Protein 6ONP (pdb70)

InterPro domains:
  IPR001638 Solute-binding protein family 3/N-terminal domain of MltF [SM00062] (37-269)
  IPR022448 Quinoprotein dehydrogenase-associated [TIGR03871] (38-271)

Organism: Methylorubrum extorquens (strain ATCC 14718 / DSM 1338 / JCM 2805 / NCIMB 9133 / AM1) (NCBI:txid272630)

B-factor: mean 37.94, std 14.59, range [8.9, 95.59]

Nearest PDB structures (fol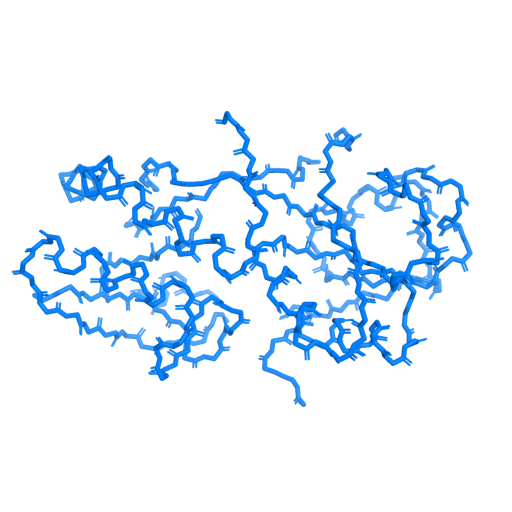dseek):
  6onp-assembly1_A  TM=1.005E+00  e=8.810E-49  Methylorubrum extorquens AM1
  5sv6-assembly1_A  TM=8.692E-01  e=4.679E-22  Methylophaga aminisulfidivorans MP
  4eq9-assembly1_A  TM=6.377E-01  e=2.446E-09  Streptococcus pneumoniae str. Canada MDR_19A
  7lz0-assembly1_A  TM=6.507E-01  e=3.673E-08  Arabidopsis thaliana
  4gvo-assembly2_B  TM=6.443E-01  e=1.807E-08  Listeria monocytogenes EGD-e

Solvent-accessible surface area: 11221 Å² total; per-residue (Å²): 101,10,86,0,10,9,7,30,25,28,22,0,31,2,26,153,170,23,18,0,0,24,5,91,0,0,81,22,0,0,82,38,62,190,53,139,28,135,53,106,63,65,98,134,94,17,74,229,103,35,35,81,0,24,6,26,86,92,9,74,56,10,17,60,0,0,23,0,2,0,7,21,133,62,78,20,61,122,7,103,115,0,45,24,104,96,1,91,82,71,60,0,0,4,24,41,73,24,34,0,31,83,38,5,72,112,34,176,11,93,55,166,107,34,63,71,26,86,125,228,65,101,28,37,10,18,64,0,4,19,15,0,17,103,142,120,0,15,0,0,2,1,51,0,0,8,0,6,49,14,10,138,94,31,73,50,100,27,42,50,36,39,2,98,102,21,112,93,90,8,33,79,145,12,9,0,10,77,159,113,104,61,61,162,44,1,13,49,4,11,158,134,62,103,81,61,1,46,60,20,0,152,122,18,80,7,20,46,35,82,184

Radius of gyration: 17.85 Å; Cα contacts (8 Å, |Δi|>4): 418; chains: 1; bounding box: 31×39×51 Å

Structure (mmCIF, N/CA/C/O backbone):
data_6ONP
#
_entry.id   6ONP
#
_cell.length_a   49.900
_cell.length_b   51.759
_cell.length_c   51.241
_cell.angle_alpha   90.000
_cell.angle_beta   98.237
_cell.angle_gamma   90.000
#
_symmetry.space_group_name_H-M   'P 1 21 1'
#
loop_
_entity.id
_entity.type
_entity.pdbx_description
1 polymer 'periplasmic binding protein XoxJ'
2 non-polymer 1,2-ETHANEDIOL
3 water water
#
loop_
_atom_site.group_PDB
_atom_site.id
_atom_site.type_symbol
_atom_site.label_atom_id
_atom_site.label_alt_id
_atom_site.label_comp_id
_atom_site.label_asym_id
_atom_site.label_entity_id
_atom_site.label_seq_id
_atom_site.pdbx_PDB_ins_code
_atom_site.Cartn_x
_atom_site.Cartn_y
_atom_site.Cartn_z
_atom_site.occupancy
_atom_site.B_iso_or_equiv
_atom_site.auth_seq_id
_atom_site.auth_comp_id
_atom_site.auth_asym_id
_atom_site.auth_atom_id
_atom_site.pdbx_PDB_model_num
ATOM 1 N N . VAL A 1 37 ? 6.57904 -26.23667 87.49430 1.000 56.88108 37 VAL A N 1
ATOM 2 C CA . VAL A 1 37 ? 6.04783 -26.11169 86.14266 1.000 72.44367 37 VAL A CA 1
ATOM 3 C C . VAL A 1 37 ? 6.43972 -27.33044 85.30809 1.000 67.10450 37 VAL A C 1
ATOM 4 O O . VAL A 1 37 ? 7.60669 -27.71927 85.26843 1.000 60.81555 37 VAL A O 1
ATOM 8 N N . LEU A 1 38 ? 5.45182 -27.93650 84.65235 1.000 54.05555 38 LEU A N 1
ATOM 9 C CA . LEU A 1 38 ? 5.69417 -29.12166 83.83837 1.000 48.02102 38 LEU A CA 1
ATOM 10 C C . LEU A 1 38 ? 6.47010 -28.74423 82.58091 1.000 46.23627 38 LEU A C 1
ATOM 11 O O . LEU A 1 38 ? 5.98481 -27.96419 81.75469 1.000 53.29825 38 LEU A O 1
ATOM 16 N N . ARG A 1 39 ? 7.67481 -29.29555 82.43728 1.000 46.33344 39 ARG A N 1
ATOM 17 C CA . ARG A 1 39 ? 8.50445 -29.09211 81.25402 1.000 49.23864 39 ARG A CA 1
ATOM 18 C C . ARG A 1 39 ? 8.45467 -30.34865 80.39349 1.000 41.38956 39 ARG A C 1
ATOM 19 O O . ARG A 1 39 ? 8.80985 -31.43885 80.85464 1.000 41.80930 39 ARG A O 1
ATOM 27 N N . VAL A 1 40 ? 8.02580 -30.19139 79.14497 1.000 46.83748 40 VAL A N 1
ATOM 28 C CA . VAL A 1 40 ? 7.83278 -31.30372 78.22414 1.000 43.13426 40 VAL A CA 1
ATOM 29 C C . VAL A 1 40 ? 8.85707 -31.19613 77.10368 1.000 38.23396 40 VAL A C 1
ATOM 30 O O . VAL A 1 40 ? 9.03860 -30.12131 76.51814 1.000 40.28500 40 VAL A O 1
ATOM 34 N N . CYS A 1 41 ? 9.53064 -32.30776 76.81607 1.000 42.52243 41 CYS A N 1
ATOM 35 C CA . CYS A 1 41 ? 10.43638 -32.40478 75.67618 1.000 43.69754 41 CYS A CA 1
ATOM 36 C C . CYS A 1 41 ? 9.61548 -32.68732 74.42685 1.000 43.47239 41 CYS A C 1
ATOM 37 O O . CYS A 1 41 ? 9.05521 -33.77777 74.28533 1.000 42.08768 41 CYS A O 1
ATOM 40 N N . SER A 1 42 ? 9.55477 -31.72659 73.50802 1.000 38.12831 42 SER A N 1
ATOM 41 C CA . SER A 1 42 ? 8.69099 -31.85937 72.34547 1.000 41.43528 42 SER A CA 1
ATOM 42 C C . SER A 1 42 ? 9.38022 -31.30082 71.10788 1.000 37.78744 42 SER A C 1
ATOM 43 O O . SER A 1 42 ? 10.40573 -30.61910 71.18693 1.000 45.07729 42 SER A O 1
ATOM 46 N N . ASP A 1 43 ? 8.78585 -31.60456 69.94344 1.000 36.99975 43 ASP A N 1
ATOM 47 C CA . ASP A 1 43 ? 9.21527 -31.19239 68.61253 1.000 36.21960 43 ASP A CA 1
ATOM 48 C C . ASP A 1 43 ? 8.35821 -30.03260 68.13292 1.000 32.46535 43 ASP A C 1
ATOM 49 O O . ASP A 1 43 ? 7.12325 -30.14363 68.13370 1.000 30.95000 43 ASP A O 1
ATOM 54 N N . PRO A 1 44 ? 8.95967 -28.91206 67.72031 1.000 36.37520 44 PRO A N 1
ATOM 55 C CA . PRO A 1 44 ? 8.15511 -27.77044 67.25446 1.000 32.48959 44 PRO A CA 1
ATOM 56 C C . PRO A 1 44 ? 7.52039 -27.97626 65.88877 1.000 26.64295 44 PRO A C 1
ATOM 57 O O . PRO A 1 44 ? 6.65213 -27.18046 65.50726 1.000 28.64374 44 PRO A O 1
ATOM 61 N N . GLY A 1 45 ? 7.92109 -29.00131 65.14316 1.000 14.72170 45 GLY A N 1
ATOM 62 C CA . GLY A 1 45 ? 7.32830 -29.27033 63.84775 1.000 29.14660 45 GLY A CA 1
ATOM 63 C C . GLY A 1 45 ? 7.20459 -30.75282 63.56716 1.000 32.68003 45 GLY A C 1
ATOM 64 O O . GLY A 1 45 ? 7.99595 -31.31536 62.80425 1.000 27.04044 45 GLY A O 1
ATOM 65 N N . ASN A 1 46 ? 6.21558 -31.39708 64.17851 1.000 22.45977 46 ASN A N 1
ATOM 66 C CA . ASN A 1 46 ? 6.05531 -32.84164 64.05921 1.000 28.44507 46 ASN A CA 1
ATOM 67 C C . ASN A 1 46 ? 4.57520 -33.20877 64.14986 1.000 27.31604 46 ASN A C 1
ATOM 68 O O . ASN A 1 46 ? 4.16202 -34.03064 64.96879 1.000 26.17658 46 ASN A O 1
ATOM 73 N N . MET A 1 47 ? 3.75203 -32.58901 63.31022 1.000 23.62158 47 MET A N 1
ATOM 74 C CA . MET A 1 47 ? 2.34771 -32.95426 63.26551 1.000 22.55267 47 MET A CA 1
ATOM 75 C C . MET A 1 47 ? 2.20101 -34.37455 62.71945 1.000 26.09933 47 MET A C 1
ATOM 76 O O . MET A 1 47 ? 2.98954 -34.80678 61.87399 1.000 24.38428 47 MET A O 1
ATOM 81 N N . PRO A 1 48 ? 1.19596 -35.12968 63.19008 1.000 21.29918 48 PRO A N 1
ATOM 82 C CA . PRO A 1 48 ? 0.14993 -34.72210 64.13444 1.000 27.45215 48 PRO A CA 1
ATOM 83 C C . PRO A 1 48 ? 0.56166 -34.79084 65.60131 1.000 27.36976 48 PRO A C 1
ATOM 84 O O . PRO A 1 48 ? -0.24967 -34.46810 66.46819 1.000 25.11726 48 PRO A O 1
ATOM 88 N N . PHE A 1 49 ? 1.79845 -35.20768 65.87507 1.000 21.82775 49 PHE A N 1
ATOM 89 C CA . PHE A 1 49 ? 2.22818 -35.37785 67.25927 1.000 14.38972 49 PHE A CA 1
ATOM 90 C C . PHE A 1 49 ? 2.27324 -34.04096 67.98804 1.000 24.26487 49 PHE A C 1
ATOM 91 O O . PHE A 1 49 ? 1.56193 -33.83478 68.97838 1.000 29.77239 49 PHE A O 1
ATOM 99 N N . SER A 1 50 ? 3.09396 -33.11152 67.50664 1.000 24.87963 50 SER A N 1
ATOM 100 C CA . SER A 1 50 ? 3.26253 -31.85494 68.21995 1.000 33.94854 50 SER A CA 1
ATOM 101 C C . SER A 1 50 ? 3.73102 -30.76842 67.26487 1.000 36.50897 50 SER A C 1
ATOM 102 O O . SER A 1 50 ? 4.30539 -31.04145 66.20786 1.000 26.75306 50 SER A O 1
ATOM 105 N N . GLU A 1 51 ? 3.46924 -29.52649 67.66337 1.000 29.04821 51 GLU A N 1
ATOM 106 C CA . GLU A 1 51 ? 3.97313 -28.34778 66.97487 1.000 38.79802 51 GLU A CA 1
ATOM 107 C C . GLU A 1 51 ? 4.02265 -27.20758 67.97900 1.000 37.31497 51 GLU A C 1
ATOM 108 O O . GLU A 1 51 ? 3.33863 -27.23218 69.00545 1.000 33.14674 51 GLU A O 1
ATOM 114 N N . ARG A 1 52 ? 4.84381 -26.20314 67.66938 1.000 36.77234 52 ARG A N 1
ATOM 115 C CA . ARG A 1 52 ? 5.02525 -25.09413 68.59766 1.000 49.06441 52 ARG A CA 1
ATOM 116 C C . ARG A 1 52 ? 3.73296 -24.32152 68.82995 1.000 37.13236 52 ARG A C 1
ATOM 117 O O . ARG A 1 52 ? 3.56150 -23.73194 69.90194 1.000 43.21483 52 ARG A O 1
ATOM 125 N N . LYS A 1 53 ? 2.81048 -24.33181 67.86694 1.000 44.40777 53 LYS A N 1
ATOM 126 C CA . LYS A 1 53 ? 1.50887 -23.71164 68.08165 1.000 39.05776 53 LYS A CA 1
ATOM 127 C C . LYS A 1 53 ? 0.64581 -24.48733 69.06977 1.000 36.71540 53 LYS A C 1
ATOM 128 O O . LYS A 1 53 ? -0.35905 -23.94738 69.54727 1.000 38.33596 53 LYS A O 1
ATOM 134 N N . GLY A 1 54 ? 1.01423 -25.72542 69.39149 1.000 40.15398 54 GLY A N 1
ATOM 135 C CA . GLY A 1 54 ? 0.25547 -26.51370 70.34162 1.000 28.22861 54 GLY A CA 1
ATOM 136 C C . GLY A 1 54 ? -0.93493 -27.23417 69.75539 1.000 37.18199 54 GLY A C 1
ATOM 137 O O . GLY A 1 54 ? -1.88804 -27.53218 70.48195 1.000 35.24189 54 GLY A O 1
ATOM 138 N N . GLY A 1 55 ? -0.91011 -27.52657 68.45548 1.000 35.50552 55 GLY A N 1
ATOM 139 C CA . GLY A 1 55 ? -2.03475 -28.15592 67.79398 1.000 24.48645 55 GLY A CA 1
ATOM 140 C C . GLY A 1 55 ? -1.96483 -29.65831 67.65876 1.000 32.61230 55 GLY A C 1
ATOM 141 O O . GLY A 1 55 ? -2.92656 -30.27201 67.18638 1.000 37.45372 55 GLY A O 1
ATOM 142 N N . GLY A 1 56 ? -0.84817 -30.27379 68.05370 1.000 30.63490 56 GLY A N 1
ATOM 143 C CA . GLY A 1 56 ? -0.74220 -31.71418 67.99491 1.000 25.40752 56 GLY A CA 1
ATOM 144 C C . GLY A 1 56 ? -1.41358 -32.39046 69.17318 1.000 30.88326 56 GLY A C 1
ATOM 145 O O . GLY A 1 56 ? -1.63606 -31.78974 70.22377 1.000 36.37414 56 GLY A O 1
ATOM 146 N N . PHE A 1 57 ? -1.74389 -33.67291 68.99320 1.000 18.32233 57 PHE A N 1
ATOM 147 C CA . PHE A 1 57 ? -2.44051 -34.38701 70.05647 1.000 27.03975 57 PHE A CA 1
ATOM 148 C C . PHE A 1 57 ? -1.55131 -34.62396 71.26966 1.000 24.62889 57 PHE A C 1
ATOM 149 O O . PHE A 1 57 ? -2.07146 -34.79423 72.37682 1.000 37.08675 57 PHE A O 1
ATOM 157 N N . GLU A 1 58 ? -0.22837 -34.62895 71.09425 1.000 17.99858 58 GLU A N 1
ATOM 158 C CA . GLU A 1 58 ? 0.65395 -34.71912 72.25165 1.000 21.92309 58 GLU A CA 1
ATOM 159 C C . GLU A 1 58 ? 0.72238 -33.39661 73.00422 1.000 26.80667 58 GLU A C 1
ATOM 160 O O . GLU A 1 58 ? 0.99350 -33.38716 74.21018 1.000 24.38007 58 GLU A O 1
ATOM 166 N N . ASN A 1 59 ? 0.48307 -32.27565 72.31627 1.000 23.56169 59 ASN A N 1
ATOM 167 C CA . ASN A 1 59 ? 0.33847 -31.00143 73.01349 1.000 19.11575 59 ASN A CA 1
ATOM 168 C C . ASN A 1 59 ? -0.92190 -30.99081 73.86753 1.000 33.74722 59 ASN A C 1
ATOM 169 O O . ASN A 1 59 ? -0.90354 -30.51320 75.00846 1.000 28.88953 59 ASN A O 1
ATOM 174 N N . LYS A 1 60 ? -2.02704 -31.51327 73.32897 1.000 31.70840 60 LYS A N 1
ATOM 175 C CA . LYS A 1 60 ? -3.25741 -31.61084 74.10701 1.000 32.78033 60 LYS A CA 1
ATOM 176 C C . LYS A 1 60 ? -3.08573 -32.55573 75.28822 1.000 31.96828 60 LYS A C 1
ATOM 177 O O . LYS A 1 60 ? -3.60056 -32.29535 76.38182 1.000 36.60657 60 LYS A O 1
ATOM 183 N N . ILE A 1 61 ? -2.36363 -33.65987 75.08673 1.000 37.00420 61 ILE A N 1
ATOM 184 C CA . ILE A 1 61 ? -2.13293 -34.60328 76.17553 1.000 35.82618 61 ILE A CA 1
ATOM 185 C C . ILE A 1 61 ? -1.22792 -33.98512 77.23384 1.000 33.29348 61 ILE A C 1
ATOM 186 O O . ILE A 1 61 ? -1.47296 -34.12635 78.43828 1.000 40.22576 61 ILE A O 1
ATOM 191 N N . ALA A 1 62 ? -0.17402 -33.28384 76.80617 1.000 30.35272 62 ALA A N 1
ATOM 192 C CA . ALA A 1 62 ? 0.68780 -32.59507 77.76192 1.000 37.06241 62 ALA A CA 1
ATOM 193 C C . ALA A 1 62 ? -0.06338 -31.49387 78.49816 1.000 34.52716 62 ALA A C 1
ATOM 194 O O . ALA A 1 62 ? 0.23368 -31.21285 79.66499 1.000 35.69127 62 ALA A O 1
ATOM 196 N N . GLN A 1 63 ? -1.03445 -30.85890 77.83651 1.000 38.58770 63 GLN A N 1
ATOM 197 C CA . GLN A 1 63 ? -1.87009 -29.87562 78.51662 1.000 40.81142 63 GLN A CA 1
ATOM 198 C C . GLN A 1 63 ? -2.80858 -30.54046 79.51546 1.000 46.89046 63 GLN A C 1
ATOM 199 O O . GLN A 1 63 ? -3.10414 -29.96200 80.56754 1.000 40.30127 63 GLN A O 1
ATOM 205 N N . ILE A 1 64 ? -3.28108 -31.75036 79.20766 1.000 46.11353 64 ILE A N 1
ATOM 206 C CA . ILE A 1 64 ? -4.11768 -32.48649 80.15002 1.000 40.18581 64 ILE A CA 1
ATOM 207 C C . ILE A 1 64 ? -3.31123 -32.88343 81.38066 1.000 36.34194 64 ILE A C 1
ATOM 208 O O . ILE A 1 64 ? -3.79573 -32.78980 82.51508 1.000 52.84133 64 ILE A O 1
ATOM 213 N N . VAL A 1 65 ? -2.06743 -33.32365 81.17912 1.000 36.29095 65 VAL A N 1
ATOM 214 C CA . VAL A 1 65 ? -1.22568 -33.72305 82.30289 1.000 35.67708 65 VAL A CA 1
ATOM 215 C C . VAL A 1 65 ? -0.89093 -32.52004 83.17666 1.000 51.71286 65 VAL A C 1
ATOM 216 O O . VAL A 1 65 ? -0.89365 -32.61181 84.41043 1.000 58.21485 65 VAL A O 1
ATOM 220 N N . ALA A 1 66 ? -0.60597 -31.37263 82.55580 1.000 52.03457 66 ALA A N 1
ATOM 221 C CA . ALA A 1 66 ? -0.28515 -30.17547 83.32640 1.000 45.45154 66 ALA A CA 1
ATOM 222 C C . ALA A 1 66 ? -1.47956 -29.71082 84.15015 1.000 64.68349 66 ALA A C 1
ATOM 223 O O . ALA A 1 66 ? -1.32713 -29.32466 85.31529 1.000 66.95120 66 ALA A O 1
ATOM 225 N N . ASP A 1 67 ? -2.67814 -29.74126 83.56202 1.000 50.97465 67 ASP A N 1
ATOM 226 C CA . ASP A 1 67 ? -3.87227 -29.33793 84.29774 1.000 52.02057 67 ASP A CA 1
ATOM 227 C C . ASP A 1 67 ? -4.16771 -30.29898 85.44181 1.000 54.24686 67 ASP A C 1
ATOM 228 O O . ASP A 1 67 ? -4.60537 -29.87544 86.51811 1.000 68.99558 67 ASP A O 1
ATOM 233 N N . GLU A 1 68 ? -3.93547 -31.59628 85.22802 1.000 55.09556 68 GLU A N 1
ATOM 234 C CA . GLU A 1 68 ? -4.20431 -32.57720 86.27435 1.000 58.85623 68 GLU A CA 1
ATOM 235 C C . GLU A 1 68 ? -3.28220 -32.37566 87.47011 1.000 54.15446 68 GLU A C 1
ATOM 236 O O . GLU A 1 68 ? -3.71411 -32.48754 88.62345 1.000 67.21406 68 GLU A O 1
ATOM 242 N N . LEU A 1 69 ? -2.01227 -32.07056 87.21738 1.000 56.65384 69 LEU A N 1
ATOM 243 C CA . LEU A 1 69 ? -1.05246 -31.81320 88.28226 1.000 55.21696 69 LEU A CA 1
ATOM 244 C C . LEU A 1 69 ? -1.15775 -30.40068 88.84550 1.000 58.13358 69 LEU A C 1
ATOM 245 O O . LEU A 1 69 ? -0.32998 -30.02753 89.68481 1.000 61.88930 69 LEU A O 1
ATOM 250 N N . LYS A 1 70 ? -2.14901 -29.62356 88.40770 1.000 59.44961 70 LYS A N 1
ATOM 251 C CA . LYS A 1 70 ? -2.37237 -28.25623 88.87689 1.000 55.71478 70 LYS A CA 1
ATOM 252 C C . LYS A 1 70 ? -1.09600 -27.42569 88.75170 1.000 66.62221 70 LYS A C 1
ATOM 253 O O . LYS A 1 70 ? -0.57442 -26.87421 89.72244 1.000 71.15593 70 LYS A O 1
ATOM 259 N N . VAL A 1 71 ? -0.59355 -27.34681 87.51943 1.000 66.66473 71 VAL A N 1
ATOM 260 C CA . VAL A 1 71 ? 0.71534 -26.76500 87.25522 1.000 57.37489 71 VAL A CA 1
ATOM 261 C C . VAL A 1 71 ? 0.71544 -26.16971 85.85422 1.000 48.82329 71 VAL A C 1
ATOM 262 O O . VAL A 1 71 ? -0.12223 -26.50337 85.01336 1.000 53.26749 71 VAL A O 1
ATOM 266 N N . LYS A 1 72 ? 1.66208 -25.26713 85.61040 1.000 61.64570 72 LYS A N 1
ATOM 267 C CA . LYS A 1 72 ? 1.80527 -24.65029 84.30217 1.000 66.69143 72 LYS A CA 1
ATOM 268 C C . LYS A 1 72 ? 2.61610 -25.55017 83.37351 1.000 63.93855 72 LYS A C 1
ATOM 269 O O . LYS A 1 72 ? 3.36656 -26.42668 83.81035 1.000 54.59090 72 LYS A O 1
ATOM 275 N N . LEU A 1 73 ? 2.45765 -25.31910 82.07279 1.000 65.66302 73 LEU A N 1
ATOM 276 C CA . LEU A 1 73 ? 3.08143 -26.14001 81.04413 1.000 53.44085 73 LEU A CA 1
ATOM 277 C C . LEU A 1 73 ? 4.02867 -25.29161 80.20886 1.000 54.81963 73 LEU A C 1
ATOM 278 O O . LEU A 1 73 ? 3.62590 -24.26133 79.65839 1.000 51.73190 73 LEU A O 1
ATOM 283 N N . ARG A 1 74 ? 5.28226 -25.72976 80.11736 1.000 48.14316 74 ARG A N 1
ATOM 284 C CA . ARG A 1 74 ? 6.27828 -25.11364 79.25508 1.000 53.92723 74 ARG A CA 1
ATOM 285 C C . ARG A 1 74 ? 6.99872 -26.20684 78.47775 1.000 49.98047 74 ARG A C 1
ATOM 286 O O . ARG A 1 74 ? 7.01580 -27.37353 78.87852 1.000 51.59627 74 ARG A O 1
ATOM 294 N N . TYR A 1 75 ? 7.59624 -25.81837 77.35476 1.000 50.31887 75 TYR A N 1
ATOM 295 C CA . TYR A 1 75 ? 8.24077 -26.75770 76.45056 1.000 43.98188 75 TYR A CA 1
ATOM 296 C C . TYR A 1 75 ? 9.71027 -26.40840 76.26301 1.000 45.39884 75 TYR A C 1
ATOM 297 O O . TYR A 1 75 ? 10.09937 -25.23720 76.30187 1.000 51.27123 75 TYR A O 1
ATOM 306 N N . TYR A 1 76 ? 10.52205 -27.44102 76.05312 1.000 41.99161 76 TYR A N 1
ATOM 307 C CA . TYR A 1 76 ? 11.87264 -27.29408 75.51836 1.000 49.11922 76 TYR A CA 1
ATOM 308 C C . TYR A 1 76 ? 11.83573 -27.86396 74.10489 1.000 53.10461 76 TYR A C 1
ATOM 309 O O . TYR A 1 76 ? 11.81182 -29.08368 73.91700 1.000 49.26843 76 TYR A O 1
ATOM 318 N N . TRP A 1 77 ? 11.82200 -26.97689 73.11498 1.000 55.26228 77 TRP A N 1
ATOM 319 C CA . TRP A 1 77 ? 11.62475 -27.38295 71.73134 1.000 44.71329 77 TRP A CA 1
ATOM 320 C C . TRP A 1 77 ? 12.93259 -27.86360 71.11486 1.000 42.69121 77 TRP A C 1
ATOM 321 O O . TRP A 1 77 ? 13.96925 -27.20292 71.23577 1.000 63.38549 77 TRP A O 1
ATOM 332 N N . LEU A 1 78 ? 12.87597 -29.01618 70.45105 1.000 50.90613 78 LEU A N 1
ATOM 333 C CA . LEU A 1 78 ? 14.00378 -29.53984 69.69503 1.000 44.64384 78 LEU A CA 1
ATOM 334 C C . LEU A 1 78 ? 13.46812 -30.50024 68.64334 1.000 45.14394 78 LEU A C 1
ATOM 335 O O . LEU A 1 78 ? 12.48690 -31.20681 68.88627 1.000 49.23464 78 LEU A O 1
ATOM 340 N N . THR A 1 79 ? 14.11081 -30.51371 67.47888 1.000 50.59493 79 THR A N 1
ATOM 341 C CA . THR A 1 79 ? 13.67840 -31.38743 66.39760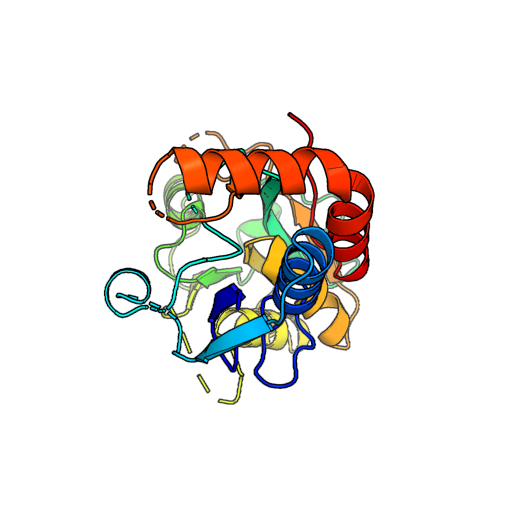 1.000 40.88635 79 THR A CA 1
ATOM 342 C C . THR A 1 79 ? 14.05295 -32.83364 66.70193 1.000 44.83877 79 THR A C 1
ATOM 343 O O . THR A 1 79 ? 15.14306 -33.11733 67.20683 1.000 46.39582 79 THR A O 1
ATOM 347 N N . GLN A 1 80 ? 13.13091 -33.74671 66.40543 1.000 45.72522 80 GLN A N 1
ATOM 348 C CA . GLN A 1 80 ? 13.33639 -35.17502 66.62732 1.000 42.73762 80 GLN A CA 1
ATOM 349 C C . GLN A 1 80 ? 14.56670 -35.69547 65.88930 1.000 38.01270 80 GLN A C 1
ATOM 350 O O . GLN A 1 80 ? 14.91652 -35.19971 64.81810 1.000 47.68740 80 GLN A O 1
ATOM 356 N N . GLY A 1 83 ? 19.57860 -38.01948 67.91920 1.000 41.75382 83 GLY A N 1
ATOM 357 C CA . GLY A 1 83 ? 19.60260 -38.32632 69.33743 1.000 44.78105 83 GLY A CA 1
ATOM 358 C C . GLY A 1 83 ? 18.77204 -37.36380 70.16226 1.000 59.51473 83 GLY A C 1
ATOM 359 O O . GLY A 1 83 ? 19.30404 -36.62891 70.99074 1.000 66.41678 83 GLY A O 1
ATOM 360 N N . PHE A 1 84 ? 17.45568 -37.38655 69.93906 1.000 46.46086 84 PHE A N 1
ATOM 361 C CA . PHE A 1 84 ? 16.56947 -36.41653 70.57631 1.000 47.27075 84 PHE A CA 1
ATOM 362 C C . PHE A 1 84 ? 16.54144 -36.58404 72.09134 1.000 49.53432 84 PHE A C 1
ATOM 363 O O . PHE A 1 84 ? 16.58792 -35.59371 72.82995 1.000 50.45834 84 PHE A O 1
ATOM 371 N N . VAL A 1 85 ? 16.47287 -37.82849 72.57085 1.000 53.87759 85 VAL A N 1
ATOM 372 C CA . VAL A 1 85 ? 16.17186 -38.08382 73.98036 1.000 58.38545 85 VAL A CA 1
ATOM 373 C C . VAL A 1 85 ? 17.26040 -37.50832 74.88021 1.000 63.63901 85 VAL A C 1
ATOM 374 O O . VAL A 1 85 ? 17.00434 -36.63529 75.71691 1.000 68.05038 85 VAL A O 1
ATOM 378 N N . ARG A 1 86 ? 18.49195 -37.99771 74.73093 1.000 64.17753 86 ARG A N 1
ATOM 379 C CA . ARG A 1 86 ? 19.56942 -37.52869 75.59446 1.000 56.06573 86 ARG A CA 1
ATOM 380 C C . ARG A 1 86 ? 19.96929 -36.09041 75.28797 1.000 53.44960 86 ARG A C 1
ATOM 381 O O . ARG A 1 86 ? 20.56081 -35.42947 76.14936 1.000 73.38890 86 ARG A O 1
ATOM 389 N N . ASN A 1 87 ? 19.65131 -35.58898 74.09078 1.000 55.10185 87 ASN A N 1
ATOM 390 C CA . ASN A 1 87 ? 19.78443 -34.16325 73.81610 1.000 56.45256 87 ASN A CA 1
ATOM 391 C C . ASN A 1 87 ? 18.73128 -33.33390 74.53642 1.000 48.79080 87 ASN A C 1
ATOM 392 O O . ASN A 1 87 ? 18.86245 -32.10620 74.59004 1.000 49.40260 87 ASN A O 1
ATOM 397 N N . THR A 1 88 ? 17.69745 -33.96877 75.07836 1.000 59.55785 88 THR A N 1
ATOM 398 C CA . THR A 1 88 ? 16.62297 -33.26091 75.75461 1.000 59.28654 88 THR A CA 1
ATOM 399 C C . THR A 1 88 ? 16.38768 -33.83673 77.14673 1.000 56.05094 88 THR A C 1
ATOM 400 O O . THR A 1 88 ? 16.61045 -33.16337 78.15254 1.000 70.19068 88 THR A O 1
ATOM 404 N N . CYS A 1 94 ? 14.43945 -30.56269 80.06535 1.000 57.21711 94 CYS A N 1
ATOM 405 C CA . CYS A 1 94 ? 13.02258 -30.86421 80.24864 1.000 53.66790 94 CYS A CA 1
ATOM 406 C C . CYS A 1 94 ? 12.83297 -32.18275 81.00229 1.000 45.43458 94 CYS A C 1
ATOM 407 O O . CYS A 1 94 ? 13.78520 -32.93527 81.19216 1.000 72.02528 94 CYS A O 1
ATOM 410 N N . ASP A 1 95 ? 11.60778 -32.47286 81.44084 1.000 47.45695 95 ASP A N 1
ATOM 411 C CA . ASP A 1 95 ? 11.38853 -33.61997 82.30879 1.000 41.95598 95 ASP A CA 1
ATOM 412 C C . ASP A 1 95 ? 10.54011 -34.72770 81.70487 1.000 57.47499 95 ASP A C 1
ATOM 413 O O . ASP A 1 95 ? 10.63361 -35.86690 82.17507 1.000 54.48927 95 ASP A O 1
ATOM 418 N N . LEU A 1 96 ? 9.73718 -34.44717 80.68194 1.000 49.71723 96 LEU A N 1
ATOM 419 C CA . LEU A 1 96 ? 8.73865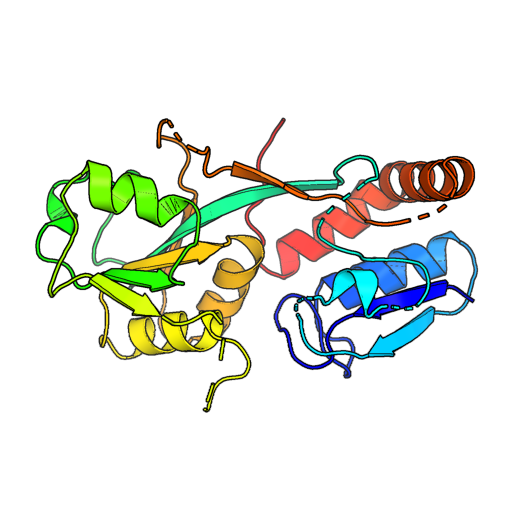 -35.39932 80.22076 1.000 47.16077 96 LEU A CA 1
ATOM 420 C C . LEU A 1 96 ? 8.75913 -35.53403 78.70545 1.000 43.03160 96 LEU A C 1
ATOM 421 O O . LEU A 1 96 ? 8.90943 -34.54445 77.98181 1.000 39.34644 96 LEU A O 1
ATOM 426 N N . ILE A 1 97 ? 8.61037 -36.77311 78.24028 1.000 39.67384 97 ILE A N 1
ATOM 427 C CA . ILE A 1 97 ? 8.35132 -37.09157 76.84149 1.000 36.90105 97 ILE A CA 1
ATOM 428 C C . ILE A 1 97 ? 6.98230 -37.75354 76.76947 1.000 39.97872 97 ILE A C 1
ATOM 429 O O . ILE A 1 97 ? 6.72780 -38.73809 77.47296 1.000 33.03252 97 ILE A O 1
ATOM 434 N N . ILE A 1 98 ? 6.10391 -37.21395 75.92350 1.000 34.54669 98 I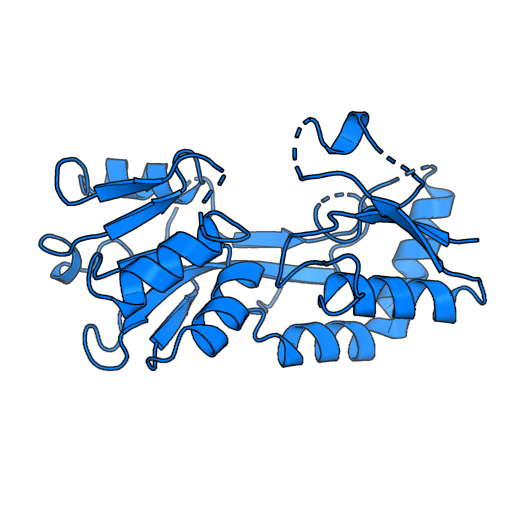LE A N 1
ATOM 435 C CA . ILE A 1 98 ? 4.71944 -37.67573 75.89968 1.000 26.44198 98 ILE A CA 1
ATOM 436 C C . ILE A 1 98 ? 4.60345 -39.03699 75.22466 1.000 32.46950 98 ILE A C 1
ATOM 437 O O . ILE A 1 98 ? 3.88896 -39.92121 75.70985 1.000 33.22962 98 ILE A O 1
ATOM 442 N N . GLY A 1 99 ? 5.29355 -39.23299 74.10432 1.000 33.22253 99 GLY A N 1
ATOM 443 C CA . GLY A 1 99 ? 5.17942 -40.47903 73.37201 1.000 29.40748 99 GLY A CA 1
ATOM 444 C C . GLY A 1 99 ? 6.49399 -41.19788 73.15131 1.000 41.62819 99 GLY A C 1
ATOM 445 O O . GLY A 1 99 ? 7.42438 -40.63961 72.56228 1.000 38.85073 99 GLY A O 1
ATOM 446 N N . THR A 1 100 ? 6.57864 -42.44073 73.61730 1.000 36.42008 100 THR A N 1
ATOM 447 C CA . THR A 1 100 ? 7.77149 -43.25980 73.42709 1.000 33.34438 100 THR A CA 1
ATOM 448 C C . THR A 1 100 ? 7.45186 -44.73975 73.61237 1.000 30.74084 100 THR A C 1
ATOM 449 O O . THR A 1 100 ? 6.53401 -45.09884 74.35034 1.000 35.14364 100 THR A O 1
ATOM 453 N N . ALA A 1 108 ? 10.22501 -45.82588 80.85415 1.000 33.57403 108 ALA A N 1
ATOM 454 C CA . ALA A 1 108 ? 8.86320 -45.65418 80.36394 1.000 37.26206 108 ALA A CA 1
ATOM 455 C C . ALA A 1 108 ? 7.84717 -45.84375 81.48437 1.000 53.61377 108 ALA A C 1
ATOM 456 O O . ALA A 1 108 ? 8.09063 -46.58143 82.43892 1.000 49.00542 108 ALA A O 1
ATOM 458 N N . THR A 1 109 ? 6.70866 -45.16878 81.36207 1.000 54.13474 109 THR A N 1
ATOM 459 C CA . THR A 1 109 ? 5.61765 -45.31145 82.31200 1.000 43.92018 109 THR A CA 1
ATOM 460 C C . THR A 1 109 ? 4.70967 -46.45465 81.86352 1.000 46.86357 109 THR A C 1
ATOM 461 O O . THR A 1 109 ? 5.06420 -47.25357 80.99252 1.000 44.57129 109 THR A O 1
ATOM 465 N N . ASN A 1 110 ? 3.52695 -46.54881 82.46108 1.000 44.29845 110 ASN A N 1
ATOM 466 C CA . ASN A 1 110 ? 2.52879 -47.47477 81.95466 1.000 47.66676 110 ASN A CA 1
ATOM 467 C C . ASN A 1 110 ? 2.03671 -46.99341 80.59212 1.000 49.19755 110 ASN A C 1
ATOM 468 O O . ASN A 1 110 ? 1.80878 -45.79386 80.40285 1.000 53.60830 110 ASN A O 1
ATOM 473 N N . PRO A 1 111 ? 1.88072 -47.89174 79.62253 1.000 51.32685 111 PRO A N 1
ATOM 474 C CA . PRO A 1 111 ? 1.38074 -47.46835 78.31010 1.000 40.39116 111 PRO A CA 1
ATOM 475 C C . PRO A 1 111 ? -0.04163 -46.94238 78.41470 1.000 37.74250 111 PRO A C 1
ATOM 476 O O . PRO A 1 111 ? -0.86434 -47.47022 79.16558 1.000 38.59995 111 PRO A O 1
ATOM 480 N N . TYR A 1 112 ? -0.32461 -45.87922 77.66289 1.000 39.03152 112 TYR A N 1
ATOM 481 C CA . TYR A 1 112 ? -1.66046 -45.30213 77.63592 1.000 26.80323 112 TYR A CA 1
ATOM 482 C C . TYR A 1 112 ? -2.37829 -45.51628 76.31043 1.000 32.04990 112 TYR A C 1
ATOM 483 O O . TYR A 1 112 ? -3.53570 -45.10395 76.17934 1.000 33.57455 112 TYR A O 1
ATOM 492 N N . TYR A 1 113 ? -1.73263 -46.15005 75.33330 1.000 34.57896 113 TYR A N 1
ATOM 493 C CA . TYR A 1 113 ? -2.41923 -46.66384 74.15262 1.000 34.18520 113 TYR A CA 1
ATOM 494 C C . TYR A 1 113 ? -1.47801 -47.61067 73.42139 1.000 32.95810 113 TYR A C 1
ATOM 495 O O . TYR A 1 113 ? -0.27663 -47.66689 73.69748 1.000 37.65480 113 TYR A O 1
ATOM 504 N N . ARG A 1 114 ? -2.05128 -48.36241 72.48523 1.000 37.69164 114 ARG A N 1
ATOM 505 C CA . ARG A 1 114 ? -1.32747 -49.37643 71.72933 1.000 32.02917 114 ARG A CA 1
ATOM 506 C C . ARG A 1 114 ? -1.72622 -49.24214 70.26896 1.000 35.25930 114 ARG A C 1
ATOM 507 O O . ARG A 1 114 ? -2.90819 -49.36859 69.93545 1.000 34.30533 114 ARG A O 1
ATOM 515 N N . SER A 1 115 ? -0.75044 -48.96558 69.40438 1.000 23.43310 115 SER A N 1
ATOM 516 C CA . SER A 1 115 ? -1.03623 -48.78329 67.98701 1.000 24.21023 115 SER A CA 1
ATOM 517 C C . SER A 1 115 ? -0.17780 -49.71303 67.14023 1.000 25.34380 115 SER A C 1
ATOM 518 O O . SER A 1 115 ? 0.52479 -50.57839 67.67226 1.000 39.29473 115 SER A O 1
ATOM 521 N N . ALA A 1 116 ? -0.21983 -49.53905 65.82272 1.000 28.15758 116 ALA A N 1
ATOM 522 C CA . ALA A 1 116 ? 0.50697 -50.41809 64.92056 1.000 28.81303 116 ALA A CA 1
ATOM 523 C C . ALA A 1 116 ? 0.88490 -49.64890 63.66456 1.000 32.19479 116 ALA A C 1
ATOM 524 O O . ALA A 1 116 ? 0.38348 -48.55198 63.40426 1.000 23.88996 116 ALA A O 1
ATOM 526 N N . TYR A 1 117 ? 1.79562 -50.23402 62.89151 1.000 27.62978 117 TYR A N 1
ATOM 527 C CA . TYR A 1 117 ? 2.06025 -49.72981 61.55346 1.000 20.89441 117 TYR A CA 1
ATOM 528 C C . TYR A 1 117 ? 0.88205 -50.06672 60.65247 1.000 25.71609 117 TYR A C 1
ATOM 529 O O . TYR A 1 117 ? 0.26997 -51.13076 60.77821 1.000 19.21623 117 TYR A O 1
ATOM 538 N N . VAL A 1 118 ? 0.54667 -49.14482 59.75446 1.000 22.75113 118 VAL A N 1
ATOM 539 C CA . VAL A 1 118 ? -0.69127 -49.24273 58.99772 1.000 20.53360 118 VAL A CA 1
ATOM 540 C C . VAL A 1 118 ? -0.38644 -49.30626 57.50918 1.000 21.44646 118 VAL A C 1
ATOM 541 O O . VAL A 1 118 ? 0.66508 -48.86811 57.03702 1.000 22.68129 118 VAL A O 1
ATOM 545 N N . LEU A 1 119 ? -1.33378 -49.87358 56.77182 1.000 22.23039 119 LEU A N 1
ATOM 546 C CA . LEU A 1 119 ? -1.35193 -49.81365 55.31909 1.000 23.17685 119 LEU A CA 1
ATOM 547 C C . LEU A 1 119 ? -2.29262 -48.69385 54.89979 1.000 17.72118 119 LEU A C 1
ATOM 548 O O . LEU A 1 119 ? -3.44778 -48.65303 55.33712 1.000 21.72652 119 LEU A O 1
ATOM 553 N N . VAL A 1 120 ? -1.79731 -47.78260 54.06823 1.000 15.93585 120 VAL A N 1
ATOM 554 C CA . VAL A 1 120 ? -2.58476 -46.65993 53.57684 1.000 16.98894 120 VAL A CA 1
ATOM 555 C C . VAL A 1 120 ? -2.67143 -46.76109 52.06186 1.000 20.10318 120 VAL A C 1
ATOM 556 O O . VAL A 1 120 ? -1.65278 -46.94479 51.38542 1.000 17.61055 120 VAL A O 1
ATOM 560 N N . ALA A 1 121 ? -3.88761 -46.64824 51.53546 1.000 23.70322 121 ALA A N 1
ATOM 561 C CA . ALA A 1 121 ? -4.11518 -46.70361 50.10121 1.000 23.85557 121 ALA A CA 1
ATOM 562 C C . ALA A 1 121 ? -5.28927 -45.80101 49.76007 1.000 18.14944 121 ALA A C 1
ATOM 563 O O . ALA A 1 121 ? -6.13864 -45.50935 50.60631 1.000 15.92446 121 ALA A O 1
ATOM 565 N N . ARG A 1 122 ? -5.32394 -45.35546 48.50634 1.000 16.23409 122 ARG A N 1
ATOM 566 C CA . ARG A 1 122 ? -6.43326 -44.53390 48.04446 1.000 22.82638 122 ARG A CA 1
ATOM 567 C C . ARG A 1 122 ? -7.73486 -45.32119 48.11928 1.000 19.59695 122 ARG A C 1
ATOM 568 O O . ARG A 1 122 ? -7.78662 -46.50248 47.76583 1.000 25.97633 122 ARG A O 1
ATOM 576 N N . LYS A 1 123 ? -8.78648 -44.65637 48.59435 1.000 17.77406 123 LYS A N 1
ATOM 577 C CA . LYS A 1 123 ? -10.06081 -45.31725 48.85316 1.000 22.05984 123 LYS A CA 1
ATOM 578 C C . LYS A 1 123 ? -10.60324 -45.97576 47.59153 1.000 32.68859 123 LYS A C 1
ATOM 579 O O . LYS A 1 123 ? -10.79317 -45.31468 46.56583 1.000 29.00111 123 LYS A O 1
ATOM 585 N N . GLY A 1 124 ? -10.84223 -47.28426 47.66969 1.000 45.23077 124 GLY A N 1
ATOM 586 C CA . GLY A 1 124 ? -11.46932 -48.02570 46.59688 1.000 33.54603 124 GLY A CA 1
ATOM 587 C C . GLY A 1 124 ? -10.52992 -48.73713 45.64829 1.000 33.25974 124 GLY A C 1
ATOM 588 O O . GLY A 1 124 ? -11.00631 -49.37251 44.69989 1.000 45.43556 124 GLY A O 1
ATOM 589 N N . GLU A 1 125 ? -9.21846 -48.66034 45.86754 1.000 31.51868 125 GLU A N 1
ATOM 590 C CA . GLU A 1 125 ? -8.27168 -49.27047 44.94240 1.000 33.22901 125 GLU A CA 1
ATOM 591 C C . GLU A 1 125 ? -7.83628 -50.66608 45.36613 1.000 34.88630 125 GLU A C 1
ATOM 592 O O . GLU A 1 125 ? -7.60585 -51.52161 44.50354 1.000 42.68026 125 GLU A O 1
ATOM 598 N N . LEU A 1 126 ? -7.71572 -50.91855 46.67017 1.000 37.79144 126 LEU A N 1
ATOM 599 C CA . LEU A 1 126 ? -7.30780 -52.22092 47.19537 1.000 32.03794 126 LEU A CA 1
ATOM 600 C C . LEU A 1 126 ? -8.26281 -52.59386 48.33090 1.000 28.07104 126 LEU A C 1
ATOM 601 O O . LEU A 1 126 ? -7.89587 -52.57591 49.50733 1.000 28.46078 126 LEU A O 1
ATOM 606 N N . ALA A 1 127 ? -9.49656 -52.93345 47.96239 1.000 20.60167 127 ALA A N 1
ATOM 607 C CA . ALA A 1 127 ? -10.52388 -53.22694 48.95174 1.000 22.44999 127 ALA A CA 1
ATOM 608 C C . ALA A 1 127 ? -10.13942 -54.43723 49.79273 1.000 21.43827 127 ALA A C 1
ATOM 609 O O . ALA A 1 127 ? -9.61532 -55.43044 49.28008 1.000 28.33745 127 ALA A O 1
ATOM 611 N N . ASP A 1 128 ? -10.39467 -54.33714 51.09846 1.000 25.59481 128 ASP A N 1
ATOM 612 C CA . ASP A 1 128 ? -10.17543 -55.41393 52.06380 1.000 28.83485 128 ASP A CA 1
ATOM 613 C C . ASP A 1 128 ? -8.70258 -55.79462 52.19824 1.000 25.14682 128 ASP A C 1
ATOM 614 O O . ASP A 1 128 ? -8.38355 -56.89411 52.66200 1.000 23.84197 128 ASP A O 1
ATOM 619 N N . LEU A 1 129 ? -7.79445 -54.90266 51.80782 1.000 26.73714 129 LEU A N 1
ATOM 620 C CA . LEU A 1 129 ? -6.36754 -55.14251 51.98974 1.000 32.02843 129 LEU A CA 1
ATOM 621 C C . LEU A 1 129 ? -6.04293 -55.16149 53.47915 1.000 30.14006 129 LEU A C 1
ATOM 622 O O . LEU A 1 129 ? -6.33269 -54.19784 54.19579 1.000 34.39399 129 LEU A O 1
ATOM 627 N N . LYS A 1 130 ? -5.44926 -56.25901 53.94913 1.000 36.63820 130 LYS A N 1
ATOM 628 C CA . LYS A 1 130 ? -5.22822 -56.43620 55.37974 1.000 30.10183 130 LYS A CA 1
ATOM 629 C C . LYS A 1 130 ? -3.82047 -56.92659 55.69303 1.000 26.84400 130 LYS A C 1
ATOM 630 O O . LYS A 1 130 ? -3.29240 -56.65221 56.77560 1.000 25.50528 130 LYS A O 1
ATOM 636 N N . ARG A 1 131 ? -3.20774 -57.65902 54.76610 1.000 29.01957 131 ARG A N 1
ATOM 637 C CA . ARG A 1 131 ? -1.94833 -58.33817 55.02946 1.000 25.47588 131 ARG A CA 1
ATOM 638 C C . ARG A 1 131 ? -0.90415 -57.94650 53.99421 1.000 28.88336 131 ARG A C 1
ATOM 639 O O . ARG A 1 131 ? -1.23082 -57.59437 52.85698 1.000 24.28373 131 ARG A O 1
ATOM 647 N N . LEU A 1 132 ? 0.36552 -58.02284 54.40313 1.000 24.32158 132 LEU A N 1
ATOM 648 C CA . LEU A 1 132 ? 1.46201 -57.67596 53.50732 1.000 24.63322 132 LEU A CA 1
ATOM 649 C C . LEU A 1 132 ? 1.71062 -58.74145 52.44771 1.000 28.34968 132 LEU A C 1
ATOM 650 O O . LEU A 1 132 ? 2.32096 -58.43747 51.41731 1.000 26.67850 132 LEU A O 1
ATOM 655 N N . ASP A 1 133 ? 1.26073 -59.97529 52.67237 1.000 24.30672 133 ASP A N 1
ATOM 656 C CA . ASP A 1 133 ? 1.40553 -61.03922 51.68973 1.000 26.60283 133 ASP A CA 1
ATOM 657 C C . ASP A 1 133 ? 0.25162 -61.08405 50.69205 1.000 31.89490 133 ASP A C 1
ATOM 658 O O . ASP A 1 133 ? 0.10404 -62.08237 49.98392 1.000 42.27491 133 ASP A O 1
ATOM 663 N N . ASP A 1 134 ? -0.56142 -60.03495 50.62332 1.000 31.55630 134 ASP A N 1
ATOM 664 C CA . ASP A 1 134 ? -1.65605 -59.99307 49.66267 1.000 33.95022 134 ASP A CA 1
ATOM 665 C C . ASP A 1 134 ? -1.08078 -59.96782 48.25090 1.000 30.03087 134 ASP A C 1
ATOM 666 O O . ASP A 1 134 ? -0.20154 -59.14219 47.95771 1.000 27.93672 134 ASP A O 1
ATOM 671 N N . PRO A 1 135 ? -1.53528 -60.84365 47.34997 1.000 32.39156 135 PRO A N 1
ATOM 672 C CA . PRO A 1 135 ? -0.91664 -60.90798 46.01720 1.000 32.80099 135 PRO A CA 1
ATOM 673 C C . PRO A 1 135 ? -1.09302 -59.64331 45.19233 1.000 29.50754 135 PRO A C 1
ATOM 674 O O . PRO A 1 135 ? -0.36907 -59.46686 44.20601 1.000 31.49121 135 PRO A O 1
ATOM 678 N N . ARG A 1 136 ? -2.01920 -58.75332 45.55395 1.000 24.85299 136 ARG A N 1
ATOM 679 C CA . ARG A 1 136 ? -2.20697 -57.53838 44.76810 1.000 22.48943 136 ARG A CA 1
ATOM 680 C C . ARG A 1 136 ? -1.06722 -56.54259 44.93528 1.000 19.55036 136 ARG A C 1
ATOM 681 O O . ARG A 1 136 ? -0.98706 -55.58945 44.15392 1.000 22.18418 136 ARG A O 1
ATOM 689 N N . LEU A 1 137 ? -0.18670 -56.73914 45.91820 1.000 29.57277 137 LEU A N 1
ATOM 690 C CA . LEU A 1 137 ? 0.90557 -55.80621 46.16743 1.000 25.82434 137 LEU A CA 1
ATOM 691 C C . LEU A 1 137 ? 2.13808 -56.07568 45.31317 1.000 28.42710 137 LEU A C 1
ATOM 692 O O . LEU A 1 137 ? 3.08461 -55.28202 45.36049 1.000 31.31366 137 LEU A O 1
ATOM 697 N N . LYS A 1 138 ? 2.15202 -57.16314 44.53659 1.000 38.66970 138 LYS A N 1
ATOM 698 C CA . LYS A 1 138 ? 3.35920 -57.53259 43.80274 1.000 38.53757 138 LYS A CA 1
ATOM 699 C C . LYS A 1 138 ? 3.70475 -56.51891 42.71874 1.000 37.68833 138 LYS A C 1
ATOM 700 O O . LYS A 1 138 ? 4.87699 -56.39027 42.34778 1.000 49.42097 138 LYS A O 1
ATOM 706 N N . ASP A 1 139 ? 2.71229 -55.79287 42.20049 1.000 36.55656 139 ASP A N 1
ATOM 707 C CA . ASP A 1 139 ? 2.93255 -54.83858 41.11892 1.000 41.17200 139 ASP A CA 1
ATOM 708 C C . ASP A 1 139 ? 2.64392 -53.40280 41.54473 1.000 39.24367 139 ASP A C 1
ATOM 709 O O . ASP A 1 139 ? 2.51066 -52.52190 40.68911 1.000 34.93915 139 ASP A O 1
ATOM 714 N N . ARG A 1 140 ? 2.54975 -53.14572 42.84543 1.000 28.62262 140 ARG A N 1
ATOM 715 C CA . ARG A 1 140 ? 2.19727 -51.82949 43.35664 1.000 28.12712 140 ARG A CA 1
ATOM 716 C C . ARG A 1 140 ? 3.44468 -51.06071 43.76917 1.000 29.65115 140 ARG A C 1
ATOM 717 O O . ARG A 1 140 ? 4.39911 -51.63849 44.29800 1.000 36.33939 140 ARG A O 1
ATOM 725 N N . GLN A 1 141 ? 3.43143 -49.75411 43.51883 1.000 29.98212 141 GLN A N 1
ATOM 726 C CA . GLN A 1 141 ? 4.46090 -48.87583 44.05760 1.000 23.18251 141 GLN A CA 1
ATOM 727 C C . GLN A 1 141 ? 4.21623 -48.68464 45.54917 1.000 27.23387 141 GLN A C 1
ATOM 728 O O . GLN A 1 141 ? 3.17619 -48.15179 45.95077 1.000 30.15664 141 GLN A O 1
ATOM 734 N N . ILE A 1 142 ? 5.16442 -49.12750 46.36992 1.000 23.69189 142 ILE A N 1
ATOM 735 C CA . ILE A 1 142 ? 5.01388 -49.14607 47.82018 1.000 23.92148 142 ILE A CA 1
ATOM 736 C C . ILE A 1 142 ? 5.99281 -48.15255 48.42831 1.000 30.98935 142 ILE A C 1
ATOM 737 O O . ILE A 1 142 ? 7.18644 -48.16549 48.10242 1.000 27.72317 142 ILE A O 1
ATOM 742 N N . GLY A 1 143 ? 5.48821 -47.29629 49.30823 1.000 23.05457 143 GLY A N 1
ATOM 743 C CA . GLY A 1 143 ? 6.30231 -46.31798 50.01437 1.000 20.83672 143 GLY A CA 1
ATOM 744 C C . GLY A 1 143 ? 6.45248 -46.71396 51.47165 1.000 22.08766 143 GLY A C 1
ATOM 745 O O . GLY A 1 143 ? 5.49344 -47.16769 52.10232 1.000 22.84840 143 GLY A O 1
ATOM 746 N N . ILE A 1 144 ? 7.66411 -46.54069 51.99927 1.000 21.35501 144 ILE A N 1
ATOM 747 C CA . ILE A 1 144 ? 7.96288 -46.89488 53.38063 1.000 29.27749 144 ILE A CA 1
ATOM 748 C C . ILE A 1 144 ? 9.18203 -46.09692 53.81442 1.000 30.64145 144 ILE A C 1
ATOM 749 O O . ILE A 1 144 ? 10.05292 -45.77523 53.00165 1.000 29.53274 144 ILE A O 1
ATOM 754 N N . ILE A 1 145 ? 9.23145 -45.75973 55.09909 1.000 25.76054 145 ILE A N 1
ATOM 755 C CA . ILE A 1 145 ? 10.38871 -45.08306 55.67239 1.000 30.47623 145 ILE A CA 1
ATOM 756 C C . ILE A 1 145 ? 11.48883 -46.10995 55.90073 1.000 27.60079 145 ILE A C 1
ATOM 757 O O . ILE A 1 145 ? 11.26337 -47.14708 56.53671 1.000 26.01852 145 ILE A O 1
ATOM 762 N N . ALA A 1 146 ? 12.68179 -45.82309 55.38321 1.000 30.47672 146 ALA A N 1
ATOM 763 C CA . ALA A 1 146 ? 13.78336 -46.77559 55.45072 1.000 28.63420 146 ALA A CA 1
ATOM 764 C C . ALA A 1 146 ? 14.14940 -47.08938 56.89631 1.000 27.71850 146 ALA A C 1
ATOM 765 O O . ALA A 1 146 ? 14.26935 -46.18840 57.73169 1.000 39.40535 146 ALA A O 1
ATOM 767 N N . GLY A 1 147 ? 14.32274 -48.37877 57.18804 1.000 27.36078 147 GLY A N 1
ATOM 768 C CA . GLY A 1 147 ? 14.71498 -48.82981 58.50441 1.000 25.19724 147 GLY A CA 1
ATOM 769 C C . GLY A 1 147 ? 13.57484 -49.15990 59.44244 1.000 33.08566 147 GLY A C 1
ATOM 770 O O . GLY A 1 147 ? 13.81405 -49.78798 60.48238 1.000 40.40818 147 GLY A O 1
ATOM 771 N N . THR A 1 148 ? 12.34521 -48.76110 59.11264 1.000 33.61374 148 THR A N 1
ATOM 772 C CA . THR A 1 148 ? 11.21095 -49.01740 59.98388 1.000 27.09377 148 THR A CA 1
ATOM 773 C C . THR A 1 148 ? 10.95203 -50.52125 60.09232 1.000 23.01155 148 THR A C 1
ATOM 774 O O . THR A 1 148 ? 11.33603 -51.29085 59.20820 1.000 32.74587 148 THR A O 1
ATOM 778 N N . PRO A 1 149 ? 10.30982 -50.95690 61.17648 1.000 23.30127 149 PRO A N 1
ATOM 779 C CA . PRO A 1 149 ? 10.11754 -52.40054 61.42346 1.000 28.57223 149 PRO A CA 1
ATOM 780 C C . PRO A 1 149 ? 9.50519 -53.14680 60.24615 1.000 39.42792 149 PRO A C 1
ATOM 781 O O . PRO A 1 149 ? 9.95125 -54.26438 59.94512 1.000 46.21608 149 PRO A O 1
ATOM 785 N N . PRO A 1 150 ? 8.48415 -52.60778 59.56015 1.000 37.43411 150 PRO A N 1
ATOM 786 C CA . PRO A 1 150 ? 7.86544 -53.39532 58.47566 1.000 29.27969 150 PRO A CA 1
ATOM 787 C C . PRO A 1 150 ? 8.80899 -53.75139 57.33682 1.000 39.43265 150 PRO A C 1
ATOM 788 O O . PRO A 1 150 ? 8.49225 -54.66260 56.56131 1.000 33.03825 150 PRO A O 1
ATOM 792 N N . SER A 1 151 ? 9.95409 -53.07502 57.20961 1.000 34.39862 151 SER A N 1
ATOM 793 C CA . SER A 1 151 ? 10.84862 -53.33375 56.08579 1.000 38.98825 151 SER A CA 1
ATOM 794 C C . SER A 1 151 ? 11.40972 -54.74954 56.10050 1.000 39.59405 151 SER A C 1
ATOM 795 O O . SER A 1 151 ? 11.80090 -55.25920 55.04477 1.000 46.02379 151 SER A O 1
ATOM 798 N N . ASN A 1 152 ? 11.46002 -55.39551 57.26707 1.000 37.35577 152 ASN A N 1
ATOM 799 C CA . ASN A 1 152 ? 11.93695 -56.77312 57.32258 1.000 45.37406 152 ASN A CA 1
ATOM 800 C C . ASN A 1 152 ? 10.93221 -57.72925 56.69212 1.000 42.61636 152 ASN A C 1
ATOM 801 O O . ASN A 1 152 ? 11.32021 -58.68629 56.01177 1.000 49.05147 152 ASN A O 1
ATOM 806 N N . ARG A 1 153 ? 9.63636 -57.48873 56.90735 1.000 39.98243 153 ARG A N 1
ATOM 807 C CA . ARG A 1 153 ? 8.61951 -58.32102 56.27394 1.000 39.18171 153 ARG A CA 1
ATOM 808 C C . ARG A 1 153 ? 8.57720 -58.10116 54.76738 1.000 35.33056 153 ARG A C 1
ATOM 809 O O . ARG A 1 153 ? 8.30221 -59.04203 54.01354 1.000 41.59863 153 ARG A O 1
ATOM 817 N N . LEU A 1 154 ? 8.84649 -56.87452 54.31214 1.000 36.20789 154 LEU A N 1
ATOM 818 C CA . LEU A 1 154 ? 8.89821 -56.60938 52.87760 1.000 33.77028 154 LEU A CA 1
ATOM 819 C C . LEU A 1 154 ? 10.00489 -57.41934 52.21502 1.000 41.96147 154 LEU A C 1
ATOM 820 O O . LEU A 1 154 ? 9.78927 -58.05655 51.17744 1.000 43.57641 154 LEU A O 1
ATOM 825 N N . SER A 1 155 ? 11.20438 -57.40216 52.80307 1.000 39.04736 155 SER A N 1
ATOM 826 C CA . SER A 1 155 ? 12.29389 -58.22096 52.28344 1.000 47.15850 155 SER A CA 1
ATOM 827 C C . SER A 1 155 ? 11.99350 -59.70554 52.43326 1.000 40.26228 155 SER A C 1
ATOM 828 O O . SER A 1 155 ? 12.43261 -60.51368 51.60728 1.000 49.24861 155 SER A O 1
ATOM 831 N N . GLU A 1 156 ? 11.24935 -60.07976 53.47587 1.000 40.08617 156 GLU A N 1
ATOM 832 C CA . GLU A 1 156 ? 10.89075 -61.47918 53.67282 1.000 34.57863 156 GLU A CA 1
ATOM 833 C C . GLU A 1 156 ? 9.92813 -61.96909 52.59849 1.000 41.90915 156 GLU A C 1
ATOM 834 O O . GLU A 1 156 ? 9.99273 -63.13611 52.19559 1.000 49.11296 156 GLU A O 1
ATOM 840 N N . LEU A 1 157 ? 9.03962 -61.10039 52.12139 1.000 42.04027 157 LE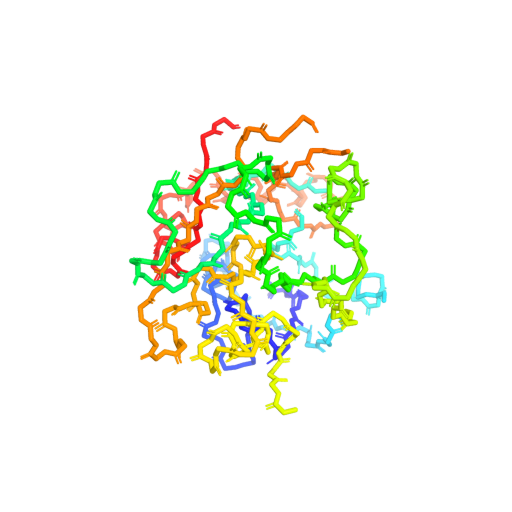U A N 1
ATOM 841 C CA . LEU A 1 157 ? 8.07404 -61.44981 51.08913 1.000 37.78623 157 LEU A CA 1
ATOM 842 C C . LEU A 1 157 ? 8.56841 -61.12734 49.68516 1.000 38.82032 157 LEU A C 1
ATOM 843 O O . LEU A 1 157 ? 7.76668 -61.13090 48.74496 1.000 48.33700 157 LEU A O 1
ATOM 848 N N . LYS A 1 158 ? 9.86194 -60.84345 49.52766 1.000 41.10731 158 LYS A N 1
ATOM 849 C CA . LYS A 1 158 ? 10.47542 -60.50125 48.24491 1.000 45.11318 158 LYS A CA 1
ATOM 850 C C . LYS A 1 158 ? 9.87389 -59.24342 47.62623 1.000 46.63766 158 LYS A C 1
ATOM 851 O O . LYS A 1 158 ? 9.98084 -59.03199 46.41346 1.000 39.98412 158 LYS A O 1
ATOM 857 N N . LEU A 1 159 ? 9.23640 -58.39880 48.43776 1.000 39.81435 159 LEU A N 1
ATOM 858 C CA . LEU A 1 159 ? 8.76722 -57.09126 47.98230 1.000 39.20886 159 LEU A CA 1
ATOM 859 C C . LEU A 1 159 ? 9.94649 -56.12718 48.06615 1.000 42.51235 159 LEU A C 1
ATOM 860 O O . LEU A 1 159 ? 10.04854 -55.28187 48.95876 1.000 39.77310 159 LEU A O 1
ATOM 865 N N . VAL A 1 160 ? 10.86855 -56.27976 47.11474 1.000 46.57933 160 VAL A N 1
ATOM 866 C CA . VAL A 1 160 ? 12.10938 -55.52034 47.08541 1.000 36.30308 160 VAL A CA 1
ATOM 867 C C . VAL A 1 160 ? 12.33736 -54.99838 45.67433 1.000 35.66679 160 VAL A C 1
ATOM 868 O O . VAL A 1 160 ? 11.78254 -55.50638 44.69738 1.000 44.51793 160 VAL A O 1
ATOM 872 N N . GLY A 1 161 ? 13.16665 -53.96367 45.57996 1.000 37.26075 161 GLY A N 1
ATOM 873 C CA . GLY A 1 161 ? 13.61413 -53.48639 44.28840 1.000 38.10903 161 GLY A CA 1
ATOM 874 C C . GLY A 1 161 ? 13.00468 -52.17987 43.82565 1.000 45.08147 161 GLY A C 1
ATOM 875 O O . GLY A 1 161 ? 12.91703 -51.21110 44.58670 1.000 45.85598 161 GLY A O 1
ATOM 876 N N . GLU A 1 162 ? 12.56879 -52.15770 42.56420 1.000 46.37743 162 GLU A N 1
ATOM 877 C CA . GLU A 1 162 ? 12.19717 -50.90462 41.91564 1.000 41.92419 162 GLU A CA 1
ATOM 878 C C . GLU A 1 162 ? 10.91534 -50.32196 42.49736 1.000 41.18954 162 GLU A C 1
ATOM 879 O O . GLU A 1 162 ? 10.80850 -49.10315 42.67663 1.000 47.30402 162 GLU A O 1
ATOM 885 N N . ARG A 1 163 ? 9.93266 -51.16852 42.79446 1.000 33.80872 163 ARG A N 1
ATOM 886 C CA . ARG A 1 163 ? 8.62975 -50.69061 43.23970 1.000 45.07543 163 ARG A CA 1
ATOM 887 C C . ARG A 1 163 ? 8.59351 -50.31858 44.71633 1.000 45.35250 163 ARG A C 1
ATOM 888 O O . ARG A 1 163 ? 7.53328 -49.91579 45.20803 1.000 36.68623 163 ARG A O 1
ATOM 896 N N . ILE A 1 164 ? 9.70744 -50.43385 45.43011 1.000 34.53447 164 ILE A N 1
ATOM 897 C CA . ILE A 1 164 ? 9.77141 -50.10231 46.84817 1.000 29.61626 164 ILE A CA 1
ATOM 898 C C . ILE A 1 164 ? 10.44349 -48.74236 46.97761 1.000 33.44202 164 ILE A C 1
ATOM 899 O O . ILE A 1 164 ? 11.62739 -48.58889 46.65845 1.000 44.26707 164 ILE A O 1
ATOM 904 N N . HIS A 1 165 ? 9.68805 -47.75177 47.44418 1.000 29.83600 165 HIS A N 1
ATOM 905 C CA . HIS A 1 165 ? 10.18947 -46.39279 47.63448 1.000 22.26666 165 HIS A CA 1
ATOM 906 C C . HIS A 1 165 ? 10.58564 -46.24175 49.09896 1.000 29.52014 165 HIS A C 1
ATOM 907 O O . HIS A 1 165 ? 9.73243 -46.03626 49.96621 1.000 31.90199 165 HIS A O 1
ATOM 914 N N . ALA A 1 166 ? 11.88303 -46.34834 49.37304 1.000 27.07618 166 ALA A N 1
ATOM 915 C CA . ALA A 1 166 ? 12.40675 -46.19470 50.72370 1.000 27.87969 166 ALA A CA 1
ATOM 916 C C . ALA A 1 166 ? 12.71625 -44.72367 50.97512 1.000 32.90920 166 ALA A C 1
ATOM 917 O O . ALA A 1 166 ? 13.59164 -44.14697 50.31998 1.000 37.38663 166 ALA A O 1
ATOM 919 N N . TYR A 1 167 ? 11.99878 -44.12129 51.91958 1.000 31.71450 167 TYR A N 1
ATOM 920 C CA . TYR A 1 167 ? 12.19283 -42.72109 52.26582 1.000 25.77935 167 TYR A CA 1
ATOM 921 C C . TYR A 1 167 ? 13.18132 -42.60165 53.41739 1.000 39.35388 167 TYR A C 1
ATOM 922 O O . TYR A 1 167 ? 13.10177 -43.34489 54.40008 1.000 32.17064 167 TYR A O 1
ATOM 931 N N . ALA A 1 168 ? 14.11027 -41.66247 53.28958 1.000 32.32503 168 ALA A N 1
ATOM 932 C CA . ALA A 1 168 ? 15.11701 -41.46682 54.32489 1.000 40.64147 168 ALA A CA 1
ATOM 933 C C . ALA A 1 168 ? 14.49206 -40.77868 55.53333 1.000 34.34510 168 ALA A C 1
ATOM 934 O O . ALA A 1 168 ? 13.84951 -39.73266 55.38065 1.000 41.27622 168 ALA A O 1
ATOM 936 N N . PRO A 1 169 ? 14.65374 -41.32840 56.74752 1.000 37.24994 169 PRO A N 1
ATOM 937 C CA . PRO A 1 169 ? 14.08063 -40.76466 57.97626 1.000 45.20968 169 PRO A CA 1
ATOM 938 C C . PRO A 1 169 ? 14.59435 -39.36010 58.27811 1.000 44.96913 169 PRO A C 1
ATOM 939 O O . PRO A 1 169 ? 13.87113 -38.58529 58.90419 1.000 57.59639 169 PRO A O 1
ATOM 943 N N . LYS A 1 177 ? 10.30853 -29.64879 51.84405 1.000 42.40204 177 LYS A N 1
ATOM 944 C CA . LYS A 1 177 ? 9.00166 -29.32060 51.28506 1.000 34.11772 177 LYS A CA 1
ATOM 945 C C . LYS A 1 177 ? 7.88426 -29.64594 52.27006 1.000 48.56861 177 LYS A C 1
ATOM 946 O O . LYS A 1 177 ? 6.93136 -28.88073 52.41935 1.000 47.12689 177 LYS A O 1
ATOM 952 N N . HIS A 1 178 ? 8.00703 -30.78666 52.94005 1.000 46.20652 178 HIS A N 1
ATOM 953 C CA . HIS A 1 178 ? 7.01423 -31.24834 53.89594 1.000 37.22864 178 HIS A CA 1
ATOM 954 C C . HIS A 1 178 ? 7.58298 -31.20868 55.30817 1.000 36.01232 178 HIS A C 1
ATOM 955 O O . HIS A 1 178 ? 8.79780 -31.26635 55.51669 1.000 38.95121 178 HIS A O 1
ATOM 962 N N . GLN A 1 179 ? 6.67712 -31.10928 56.28391 1.000 27.43671 179 GLN A N 1
ATOM 963 C CA . GLN A 1 179 ? 7.09693 -30.96776 57.67457 1.000 17.99167 179 GLN A CA 1
ATOM 964 C C . GLN A 1 179 ? 7.79067 -32.22659 58.18097 1.000 31.78673 179 GLN A C 1
ATOM 965 O O . GLN A 1 179 ? 8.80781 -32.14218 58.87889 1.000 35.37014 179 GLN A O 1
ATOM 971 N N . THR A 1 180 ? 7.25488 -33.39902 57.85052 1.000 26.61564 180 THR A N 1
ATOM 972 C CA . THR A 1 180 ? 7.83885 -34.66849 58.25373 1.000 22.13907 180 THR A CA 1
ATOM 973 C C . THR A 1 180 ? 7.93701 -35.58244 57.04145 1.000 23.89540 180 THR A C 1
ATOM 974 O O . THR A 1 180 ? 7.31503 -35.34155 56.00394 1.000 24.70740 180 THR A O 1
ATOM 978 N N . VAL A 1 181 ? 8.73247 -36.64416 57.18135 1.000 24.57156 181 VAL A N 1
ATOM 979 C CA . VAL A 1 181 ? 8.87361 -37.59637 56.08362 1.000 21.28548 181 VAL A CA 1
ATOM 980 C C . VAL A 1 181 ? 7.57394 -38.36750 55.86959 1.000 28.36078 181 VAL A C 1
ATOM 981 O O . VAL A 1 181 ? 7.21050 -38.69136 54.73208 1.000 25.47178 181 VAL A O 1
ATOM 985 N N . ALA A 1 182 ? 6.83593 -38.64509 56.94975 1.000 25.94822 182 ALA A N 1
ATOM 986 C CA . ALA A 1 182 ? 5.54291 -39.30994 56.80763 1.000 20.24740 182 ALA A CA 1
ATOM 987 C C . ALA A 1 182 ? 4.54253 -38.44206 56.05517 1.000 21.01778 182 ALA A C 1
ATOM 988 O O . ALA A 1 182 ? 3.70354 -38.96546 55.31249 1.000 23.35815 182 ALA A O 1
ATOM 990 N N . ALA A 1 183 ? 4.60792 -37.12003 56.23750 1.000 22.62931 183 ALA A N 1
ATOM 991 C CA . ALA A 1 183 ? 3.73728 -36.22679 55.47957 1.000 24.90456 183 ALA A CA 1
ATOM 992 C C . ALA A 1 183 ? 4.03993 -36.29967 53.98904 1.000 24.58716 183 ALA A C 1
ATOM 993 O O . ALA A 1 183 ? 3.12489 -36.24477 53.15837 1.000 23.06524 183 ALA A O 1
ATOM 995 N N . GLU A 1 184 ? 5.32051 -36.42341 53.62991 1.000 27.04838 184 GLU A N 1
ATOM 996 C CA . GLU A 1 184 ? 5.68104 -36.54238 52.22080 1.000 27.46942 184 GLU A CA 1
ATOM 997 C C . GLU A 1 184 ? 5.17722 -37.85335 51.63059 1.000 18.29938 184 GLU A C 1
ATOM 998 O O . GLU A 1 184 ? 4.68720 -37.87950 50.49585 1.000 25.86626 184 GLU A O 1
ATOM 1004 N N . VAL A 1 185 ? 5.29297 -38.95139 52.38341 1.000 24.33727 185 VAL A N 1
ATOM 1005 C CA . VAL A 1 185 ? 4.81607 -40.24414 51.89680 1.000 23.37659 185 VAL A CA 1
ATOM 1006 C C . VAL A 1 185 ? 3.31702 -40.19284 51.63259 1.000 22.17042 185 VAL A C 1
ATOM 1007 O O . VAL A 1 185 ? 2.83298 -40.69670 50.61149 1.000 22.12854 185 VAL A O 1
ATOM 1011 N N . ILE A 1 186 ? 2.55944 -39.57940 52.54474 1.000 23.78162 186 ILE A N 1
ATOM 1012 C CA . ILE A 1 186 ? 1.12001 -39.43600 52.34298 1.000 26.08935 186 ILE A CA 1
ATOM 1013 C C . ILE A 1 186 ? 0.83835 -38.55085 51.13544 1.000 25.35564 186 ILE A C 1
ATOM 1014 O O . ILE A 1 186 ? -0.07007 -38.82746 50.34190 1.000 26.01865 186 ILE A O 1
ATOM 1019 N N . ALA A 1 187 ? 1.62066 -37.48047 50.96883 1.000 24.87781 187 ALA A N 1
ATOM 1020 C CA . ALA A 1 187 ? 1.44134 -36.60413 49.81541 1.000 23.36660 187 ALA A CA 1
ATOM 1021 C C . ALA A 1 187 ? 1.77207 -37.32575 48.51563 1.000 23.31532 187 ALA A C 1
ATOM 1022 O O . ALA A 1 187 ? 1.09238 -37.13069 47.50115 1.000 28.78202 187 ALA A O 1
ATOM 1024 N N . ASP A 1 188 ? 2.81725 -38.15713 48.52309 1.000 24.33625 188 ASP A N 1
ATOM 1025 C CA . ASP A 1 188 ? 3.12807 -38.95723 47.34373 1.000 28.06305 188 ASP A CA 1
ATOM 1026 C C . ASP A 1 188 ? 2.01455 -39.94883 47.03789 1.000 32.75430 188 ASP A C 1
ATOM 1027 O O . ASP A 1 188 ? 1.76110 -40.25742 45.86777 1.000 30.86224 188 ASP A O 1
ATOM 1032 N N . LEU A 1 189 ? 1.34021 -40.45593 48.07254 1.000 27.41373 189 LEU A N 1
ATOM 1033 C CA . LEU A 1 189 ? 0.20746 -41.34815 47.85207 1.000 22.43316 189 LEU A CA 1
ATOM 1034 C C . LEU A 1 189 ? -0.98141 -40.59409 47.27025 1.000 26.46606 189 LEU A C 1
ATOM 1035 O O . LEU A 1 189 ? -1.69882 -41.12151 46.41192 1.000 30.80431 189 LEU A O 1
ATOM 1040 N N . ALA A 1 190 ? -1.20524 -39.35773 47.72386 1.000 19.49105 190 ALA A N 1
ATOM 1041 C CA . ALA A 1 190 ? -2.30636 -38.56307 47.19051 1.000 28.82121 190 ALA A CA 1
ATOM 1042 C C . ALA A 1 190 ? -2.05780 -38.15605 45.74407 1.000 29.04877 190 ALA A C 1
ATOM 1043 O O . ALA A 1 190 ? -3.00971 -38.02787 44.96560 1.000 28.56981 190 ALA A O 1
ATOM 1045 N N . GLU A 1 191 ? -0.79792 -37.95242 45.36634 1.000 34.94744 191 GLU A N 1
ATOM 1046 C CA . GLU A 1 191 ? -0.43671 -37.58227 44.00517 1.000 38.35644 191 GLU A CA 1
ATOM 1047 C C . GLU A 1 191 ? -0.11781 -38.78929 43.13120 1.000 34.54378 191 GLU A C 1
ATOM 1048 O O . GLU A 1 191 ? 0.43482 -38.61891 42.03924 1.000 39.20010 191 GLU A O 1
ATOM 1054 N N . LYS A 1 192 ? -0.44302 -39.99770 43.59349 1.000 36.78906 192 LYS A N 1
ATOM 1055 C CA . LYS A 1 192 ? -0.27459 -41.24084 42.84091 1.000 35.35801 192 LYS A CA 1
ATOM 1056 C C . LYS A 1 192 ? 1.18158 -41.52318 42.48501 1.000 38.43221 192 LYS A C 1
ATOM 1057 O O . LYS A 1 192 ? 1.45942 -42.34781 41.60703 1.000 33.40426 192 LYS A O 1
ATOM 1063 N N . LYS A 1 193 ? 2.12591 -40.85333 43.15087 1.000 37.09270 193 LYS A N 1
ATOM 1064 C CA . LYS A 1 193 ? 3.52919 -41.21409 42.99429 1.000 31.69146 193 LYS A CA 1
ATOM 1065 C C . LYS A 1 193 ? 3.82688 -42.57634 43.60359 1.000 33.70794 193 LYS A C 1
ATOM 1066 O O . LYS A 1 193 ? 4.78732 -43.23507 43.18951 1.000 42.91208 193 LYS A O 1
ATOM 1072 N N . ILE A 1 194 ? 3.02633 -43.00231 44.58161 1.000 32.24469 194 ILE A N 1
ATOM 1073 C CA . ILE A 1 194 ? 3.03014 -44.36378 45.09388 1.000 21.65919 194 ILE A CA 1
ATOM 1074 C C . ILE A 1 194 ? 1.58174 -44.82110 45.19537 1.000 17.02940 194 ILE A C 1
ATOM 1075 O O . ILE A 1 194 ? 0.64868 -44.01607 45.16824 1.000 31.33758 194 ILE A O 1
ATOM 1080 N N . ASP A 1 195 ? 1.39934 -46.13773 45.30599 1.000 16.70941 195 ASP A N 1
ATOM 1081 C CA . ASP A 1 195 ? 0.07157 -46.71708 45.45066 1.000 24.05499 195 ASP A CA 1
ATOM 1082 C C . ASP A 1 195 ? -0.22543 -47.21223 46.85650 1.000 26.63191 195 ASP A C 1
ATOM 1083 O O . ASP A 1 195 ? -1.39988 -47.38398 47.19688 1.000 20.29904 195 ASP A O 1
ATOM 1088 N N . VAL A 1 196 ? 0.79906 -47.44470 47.67143 1.000 26.84100 196 VAL A N 1
ATOM 1089 C CA . VAL A 1 196 ? 0.64532 -48.00696 49.00699 1.000 26.49518 196 VAL A CA 1
ATOM 1090 C C . VAL A 1 196 ? 1.65472 -47.33464 49.92527 1.000 25.59652 196 VAL A C 1
ATOM 1091 O O . VAL A 1 196 ? 2.82269 -47.16549 49.55990 1.000 28.75999 196 VAL A O 1
ATOM 1095 N N . ALA A 1 197 ? 1.20316 -46.94111 51.11383 1.000 22.97507 197 ALA A N 1
ATOM 1096 C CA . ALA A 1 197 ? 2.06195 -46.33155 52.11954 1.000 22.00452 197 ALA A CA 1
ATOM 1097 C C . ALA A 1 197 ? 2.04361 -47.18075 53.38178 1.000 25.60642 197 ALA A C 1
ATOM 1098 O O . ALA A 1 197 ? 0.97130 -47.56300 53.86235 1.000 26.96724 197 ALA A O 1
ATOM 1100 N N . ILE A 1 198 ? 3.22795 -47.47720 53.90889 1.000 18.19987 198 ILE A N 1
ATOM 1101 C CA . ILE A 1 198 ? 3.38780 -48.22559 55.15059 1.000 19.59424 198 ILE A CA 1
ATOM 1102 C C . ILE A 1 198 ? 4.01537 -47.28005 56.16413 1.000 26.72094 198 ILE A C 1
ATOM 1103 O O . ILE A 1 198 ? 5.21024 -46.96938 56.07930 1.000 24.25678 198 ILE A O 1
ATOM 1108 N N . LEU A 1 199 ? 3.21573 -46.81534 57.12253 1.000 21.14892 199 LEU A N 1
ATOM 1109 C CA . LEU A 1 199 ? 3.65526 -45.79156 58.05787 1.000 21.47255 199 LEU A CA 1
ATOM 1110 C C . LEU A 1 199 ? 3.17119 -46.12838 59.46096 1.000 25.79731 199 LEU A C 1
ATOM 1111 O O . LEU A 1 199 ? 2.30436 -46.98432 59.66068 1.000 18.36705 199 LEU A O 1
ATOM 1116 N N . TRP A 1 200 ? 3.75098 -45.43375 60.43748 1.000 21.17432 200 TRP A N 1
ATOM 1117 C CA . TRP A 1 200 ? 3.33855 -45.57909 61.82626 1.000 19.31282 200 TRP A CA 1
ATOM 1118 C C . TRP A 1 200 ? 1.93665 -45.00924 62.00822 1.000 14.72005 200 TRP A C 1
ATOM 1119 O O . TRP A 1 200 ? 1.65266 -43.88314 61.58782 1.000 20.28127 200 TRP A O 1
ATOM 1130 N N . GLY A 1 201 ? 1.06199 -45.79873 62.62927 1.000 26.08940 201 GLY A N 1
ATOM 1131 C CA . GLY A 1 201 ? -0.34411 -45.48286 62.75722 1.000 19.29479 201 GLY A CA 1
ATOM 1132 C C . GLY A 1 201 ? -0.67352 -44.10111 63.29264 1.000 21.81055 201 GLY A C 1
ATOM 1133 O O . GLY A 1 201 ? -1.39412 -43.32865 62.65136 1.000 20.02346 201 GLY A O 1
ATOM 1134 N N . PRO A 1 202 ? -0.17750 -43.76879 64.49025 1.000 15.77935 202 PRO A N 1
ATOM 1135 C CA . PRO A 1 202 ? -0.49644 -42.45473 65.07662 1.000 15.83080 202 PRO A CA 1
ATOM 1136 C C . PRO A 1 202 ? -0.12550 -41.27403 64.19778 1.000 15.83165 202 PRO A C 1
ATOM 1137 O O . PRO A 1 202 ? -0.65111 -40.17443 64.41393 1.000 15.03750 202 PRO A O 1
ATOM 1141 N N . ALA A 1 203 ? 0.75625 -41.45683 63.21670 1.000 17.82350 203 ALA A N 1
ATOM 1142 C CA . ALA A 1 203 ? 1.08061 -40.38235 62.28692 1.000 16.37488 203 ALA A CA 1
ATOM 1143 C C . ALA A 1 203 ? 0.19453 -40.41213 61.04498 1.000 15.94754 203 ALA A C 1
ATOM 1144 O O . ALA A 1 203 ? -0.31984 -39.37290 60.61978 1.000 18.87422 203 ALA A O 1
ATOM 1146 N N . ALA A 1 204 ? -0.00379 -41.60008 60.46646 1.000 16.48276 204 ALA A N 1
ATOM 1147 C CA . ALA A 1 204 ? -0.66950 -41.70359 59.17187 1.000 24.34818 204 ALA A CA 1
ATOM 1148 C C . ALA A 1 204 ? -2.16436 -41.42452 59.26441 1.000 23.55269 204 ALA A C 1
ATOM 1149 O O . ALA A 1 204 ? -2.76524 -40.97253 58.28310 1.000 20.48321 204 ALA A O 1
ATOM 1151 N N . GLY A 1 205 ? -2.78181 -41.69286 60.41706 1.000 18.72338 205 GLY A N 1
ATOM 1152 C CA . GLY A 1 205 ? -4.22007 -41.50083 60.53406 1.000 21.10689 205 GLY A CA 1
ATOM 1153 C C . GLY A 1 205 ? -4.63626 -40.06065 60.30617 1.000 21.65350 205 GLY A C 1
ATOM 1154 O O . GLY A 1 205 ? -5.51410 -39.77390 59.48811 1.000 12.83047 205 GLY A O 1
ATOM 1155 N N . TRP A 1 206 ? -4.00382 -39.13262 61.02535 1.000 24.16322 206 TRP A N 1
ATOM 1156 C CA . TRP A 1 206 ? -4.31769 -37.71888 60.85188 1.000 19.44162 206 TRP A CA 1
ATOM 1157 C C . TRP A 1 206 ? -3.81781 -37.20334 59.50848 1.000 16.47676 206 TRP A C 1
ATOM 1158 O O . TRP A 1 206 ? -4.50871 -36.42386 58.84197 1.000 22.98003 206 TRP A O 1
ATOM 1169 N N . LEU A 1 207 ? -2.62499 -37.63760 59.08959 1.000 18.15488 207 LEU A N 1
ATOM 1170 C CA . LEU A 1 207 ? -2.04815 -37.14426 57.84171 1.000 20.75339 207 LEU A CA 1
ATOM 1171 C C . LEU A 1 207 ? -2.91773 -37.50483 56.64440 1.000 18.21009 207 LEU A C 1
ATOM 1172 O O . LEU A 1 207 ? -3.07886 -36.69812 55.72087 1.000 22.90373 207 LEU A O 1
ATOM 1177 N N . ALA A 1 208 ? -3.48160 -38.71573 56.63732 1.000 16.47367 208 ALA A N 1
ATOM 1178 C CA . ALA A 1 208 ? -4.36787 -39.10783 55.54633 1.000 17.68968 208 ALA A CA 1
ATOM 1179 C C . ALA A 1 208 ? -5.60052 -38.21733 55.48184 1.000 17.11686 208 ALA A C 1
ATOM 1180 O O . ALA A 1 208 ? -6.11767 -37.94961 54.39120 1.000 24.08450 208 ALA A O 1
ATOM 1182 N N . LYS A 1 209 ? -6.07913 -37.74515 56.63514 1.000 20.44113 209 LYS A N 1
ATOM 1183 C CA . LYS A 1 209 ? -7.24016 -36.86256 56.65704 1.000 23.72966 209 LYS A CA 1
ATOM 1184 C C . LYS A 1 209 ? -6.92711 -35.50588 56.03469 1.000 28.80749 209 LYS A C 1
ATOM 1185 O O . LYS A 1 209 ? -7.82845 -34.84396 55.50675 1.000 32.60621 209 LYS A O 1
ATOM 1191 N N . GLN A 1 210 ? -5.66476 -35.08455 56.06828 1.000 20.50605 210 GLN A N 1
ATOM 1192 C CA . GLN A 1 210 ? -5.25341 -33.80282 55.51054 1.000 25.72173 210 GLN A CA 1
ATOM 1193 C C . GLN A 1 210 ? -4.77790 -33.90329 54.06697 1.000 25.46105 210 GLN A C 1
ATOM 1194 O O . GLN A 1 210 ? -4.46556 -32.87187 53.46272 1.000 21.28020 210 GLN A O 1
ATOM 1200 N N . SER A 1 211 ? -4.72407 -35.11155 53.49866 1.000 21.87789 211 SER A N 1
ATOM 1201 C CA . SER A 1 211 ? -4.09539 -35.29275 52.19320 1.000 23.54364 211 SER A CA 1
ATOM 1202 C C . SER A 1 211 ? -4.89810 -34.64907 51.07000 1.000 20.78398 211 SER A C 1
ATOM 1203 O O . SER A 1 211 ? -4.31375 -34.17476 50.08962 1.000 21.08503 211 SER A O 1
ATOM 1206 N N . GLY A 1 212 ? -6.22348 -34.63121 51.18099 1.000 22.23329 212 GLY A N 1
ATOM 1207 C CA . GLY A 1 212 ? -7.08108 -34.09569 50.15038 1.000 30.28590 212 GLY A CA 1
ATOM 1208 C C . GLY A 1 212 ? -7.77072 -35.14107 49.29838 1.000 29.29285 212 GLY A C 1
ATOM 1209 O O . GLY A 1 212 ? -8.72122 -34.80667 48.58118 1.000 24.53463 212 GLY A O 1
ATOM 1210 N N . VAL A 1 213 ? -7.31202 -36.38792 49.34661 1.000 21.86729 213 VAL A N 1
ATOM 1211 C CA . VAL A 1 213 ? -7.98317 -37.48915 48.66096 1.000 27.23458 213 VAL A CA 1
ATOM 1212 C C . VAL A 1 213 ? -8.38145 -38.52451 49.70738 1.000 19.72592 213 VAL A C 1
ATOM 1213 O O . VAL A 1 213 ? -7.67985 -38.68571 50.71724 1.000 27.83625 213 VAL A O 1
ATOM 1217 N N . PRO A 1 214 ? -9.50361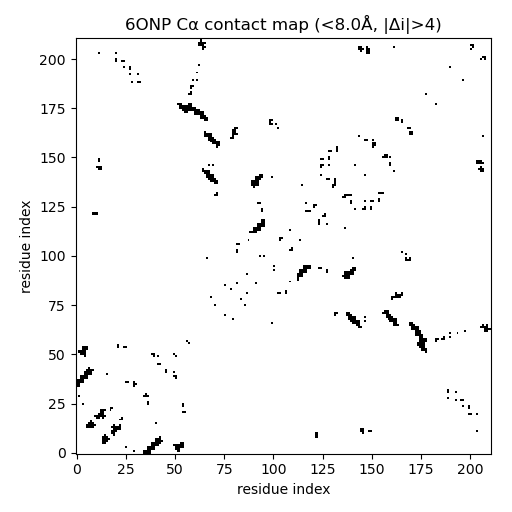 -39.22062 49.53246 1.000 29.21299 214 PRO A N 1
ATOM 1218 C CA . PRO A 1 214 ? -9.90770 -40.22168 50.52762 1.000 20.41497 214 PRO A CA 1
ATOM 1219 C C . PRO A 1 214 ? -8.95812 -41.40971 50.53285 1.000 20.39647 214 PRO A C 1
ATOM 1220 O O . PRO A 1 214 ? -8.50152 -41.87042 49.48374 1.000 22.14711 214 PRO A O 1
ATOM 1224 N N . MET A 1 215 ? -8.66571 -41.90659 51.73301 1.000 24.98415 215 MET A N 1
ATOM 1225 C CA . MET A 1 215 ? -7.70650 -42.98552 51.90872 1.000 23.78859 215 MET A CA 1
ATOM 1226 C C . MET A 1 215 ? -8.23603 -43.98705 52.92463 1.000 20.62169 215 MET A C 1
ATOM 1227 O O . MET A 1 215 ? -9.06575 -43.66299 53.77719 1.000 18.84406 215 MET A O 1
ATOM 1232 N N . ASP A 1 216 ? -7.73947 -45.21613 52.82031 1.000 24.47193 216 ASP A N 1
ATOM 1233 C CA . ASP A 1 216 ? -8.03301 -46.27954 53.77124 1.000 19.35357 216 ASP A CA 1
ATOM 1234 C C . ASP A 1 216 ? -6.81125 -46.51107 54.64783 1.000 16.47464 216 ASP A C 1
ATOM 1235 O O . ASP A 1 216 ? -5.70317 -46.69709 54.13541 1.000 17.01833 216 ASP A O 1
ATOM 1240 N N . VAL A 1 217 ? -7.01252 -46.49840 55.96075 1.000 17.42201 217 VAL A N 1
ATOM 1241 C CA . VAL A 1 217 ? -5.94678 -46.73576 56.92789 1.000 25.32211 217 VAL A CA 1
ATOM 1242 C C . VAL A 1 217 ? -6.24054 -48.06382 57.61117 1.000 22.31037 217 VAL A C 1
ATOM 1243 O O . VAL A 1 217 ? -7.18725 -48.17035 58.40044 1.000 29.90453 217 VAL A O 1
ATOM 1247 N N . VAL A 1 218 ? -5.43434 -49.07647 57.31269 1.000 21.53819 218 VAL A N 1
ATOM 1248 C CA . VAL A 1 218 ? -5.64150 -50.43062 57.80773 1.000 19.60280 218 VAL A CA 1
ATOM 1249 C C . VAL A 1 218 ? -4.46650 -50.80075 58.70463 1.000 16.41891 218 VAL A C 1
ATOM 1250 O O . VAL A 1 218 ? -3.32953 -50.87910 58.23031 1.000 22.81968 218 VAL A O 1
ATOM 1254 N N . PRO A 1 219 ? -4.68176 -51.03297 59.99835 1.000 21.04669 219 PRO A N 1
ATOM 1255 C CA . PRO A 1 219 ? -3.57984 -51.48559 60.85599 1.000 24.39588 219 PRO A CA 1
ATOM 1256 C C . PRO A 1 219 ? -3.11757 -52.88293 60.47095 1.000 23.30532 219 PRO A C 1
ATOM 1257 O O . PRO A 1 219 ? -3.92190 -53.75192 60.12529 1.000 21.90139 219 PRO A O 1
ATOM 1261 N N . LEU A 1 220 ? -1.80373 -53.09073 60.53303 1.000 16.75565 220 LEU A N 1
ATOM 1262 C CA . LEU A 1 220 ? -1.19322 -54.37394 60.18707 1.000 24.81827 220 LEU A CA 1
ATOM 1263 C C . LEU A 1 220 ? -1.16685 -55.24591 61.43622 1.000 23.45627 220 LEU A C 1
ATOM 1264 O O . LEU A 1 220 ? -0.31498 -55.07473 62.31154 1.000 23.79782 220 LEU A O 1
ATOM 1269 N N . LEU A 1 221 ? -2.10096 -56.19317 61.51575 1.000 25.64354 221 LEU A N 1
ATOM 1270 C CA . LEU A 1 221 ? -2.25986 -57.02964 62.69512 1.000 31.38214 221 LEU A CA 1
ATOM 1271 C C . LEU A 1 221 ? -1.88083 -58.48609 62.47142 1.000 31.24399 221 LEU A C 1
ATOM 1272 O O . LEU A 1 221 ? -1.78540 -59.23674 63.44862 1.000 37.49083 221 LEU A O 1
ATOM 1277 N N . HIS A 1 222 ? -1.66057 -58.90709 61.22524 1.000 29.72206 222 HIS A N 1
ATOM 1278 C CA . HIS A 1 222 ? -1.41785 -60.30879 60.90750 1.000 36.45609 222 HIS A CA 1
ATOM 1279 C C . HIS A 1 222 ? 0.00911 -60.56629 60.43511 1.000 40.33698 222 HIS A C 1
ATOM 1280 O O . HIS A 1 222 ? 0.27728 -61.60600 59.82452 1.000 39.35392 222 HIS A O 1
ATOM 1287 N N . GLU A 1 223 ? 0.92848 -59.64720 60.70339 1.000 32.96926 223 GLU A N 1
ATOM 1288 C CA . GLU A 1 223 ? 2.31105 -59.89515 60.31029 1.000 31.56059 223 GLU A CA 1
ATOM 1289 C C . GLU A 1 223 ? 3.06039 -60.57520 61.45006 1.000 55.13133 223 GLU A C 1
ATOM 1290 O O . GLU A 1 223 ? 2.99904 -60.10219 62.59130 1.000 54.29114 223 GLU A O 1
ATOM 1296 N N . PRO A 1 224 ? 3.77374 -61.68016 61.18491 1.000 50.40105 224 PRO A N 1
ATOM 1297 C CA . PRO A 1 224 ? 4.46585 -62.45630 62.22021 1.000 61.68993 224 PRO A CA 1
ATOM 1298 C C . PRO A 1 224 ? 5.66101 -61.71989 62.81897 1.000 56.76680 224 PRO A C 1
ATOM 1299 O O . PRO A 1 224 ? 6.38037 -61.04493 62.08280 1.000 75.25984 224 PRO A O 1
ATOM 1303 N N . PRO A 1 227 ? 10.53947 -58.82883 63.49105 1.000 47.43071 227 PRO A N 1
ATOM 1304 C CA . PRO A 1 227 ? 10.00705 -58.02435 64.59494 1.000 56.88250 227 PRO A CA 1
ATOM 1305 C C . PRO A 1 227 ? 8.48961 -57.87715 64.52777 1.000 65.06052 227 PRO A C 1
ATOM 1306 O O . PRO A 1 227 ? 7.90463 -58.12089 63.47247 1.000 70.56940 227 PRO A O 1
ATOM 1310 N N . PRO A 1 228 ? 7.86179 -57.49992 65.63820 1.000 71.23508 228 PRO A N 1
ATOM 1311 C CA . PRO A 1 228 ? 6.42704 -57.20799 65.60997 1.000 58.74483 228 PRO A CA 1
ATOM 1312 C C . PRO A 1 228 ? 6.16160 -55.78541 65.14581 1.000 51.60771 228 PRO A C 1
ATOM 1313 O O . PRO A 1 228 ? 6.99011 -54.88540 65.30169 1.000 40.27284 228 PRO A O 1
ATOM 1317 N N . LEU A 1 229 ? 4.98029 -55.59307 64.56347 1.000 49.86538 229 LEU A N 1
ATOM 1318 C CA . LEU A 1 229 ? 4.58468 -54.30365 64.01450 1.000 42.22074 229 LEU A CA 1
ATOM 1319 C C . LEU A 1 229 ? 3.61081 -53.54730 64.90770 1.000 40.30866 229 LEU A C 1
ATOM 1320 O O . LEU A 1 229 ? 3.16961 -52.45544 64.53581 1.000 34.87209 229 LEU A O 1
ATOM 1325 N N . THR A 1 230 ? 3.26782 -54.09519 66.06840 1.000 49.26485 230 THR A N 1
ATOM 1326 C CA . THR A 1 230 ? 2.38208 -53.44688 67.02466 1.000 36.90851 230 THR A CA 1
ATOM 1327 C C . THR A 1 230 ? 3.19219 -53.03638 68.24598 1.000 30.87353 230 THR A C 1
ATOM 1328 O O . THR A 1 230 ? 3.99202 -53.82729 68.75605 1.000 39.68707 230 THR A O 1
ATOM 1332 N N . PHE A 1 231 ? 2.99085 -51.80386 68.70972 1.000 33.83159 231 PHE A N 1
ATOM 1333 C CA . PHE A 1 231 ? 3.77396 -51.26771 69.81324 1.000 40.32436 231 PHE A CA 1
ATOM 1334 C C . PHE A 1 231 ? 2.87764 -50.53145 70.79493 1.000 31.53175 231 PHE A C 1
ATOM 1335 O O . PHE A 1 231 ? 1.94013 -49.83578 70.39416 1.000 37.67557 231 PHE A O 1
ATOM 1343 N N . ARG A 1 232 ? 3.17739 -50.68960 72.08085 1.000 35.55558 232 ARG A N 1
ATOM 1344 C CA . ARG A 1 232 ? 2.53060 -49.91741 73.12883 1.000 37.85097 232 ARG A CA 1
ATOM 1345 C C . ARG A 1 232 ? 3.30485 -48.62476 73.34054 1.000 37.39027 232 ARG A C 1
ATOM 1346 O O . ARG A 1 232 ? 4.53924 -48.61374 73.30402 1.000 31.72118 232 ARG A O 1
ATOM 1354 N N . VAL A 1 233 ? 2.57442 -47.53324 73.54559 1.000 34.56779 233 VAL A N 1
ATOM 1355 C CA . VAL A 1 233 ? 3.15881 -46.20467 73.67375 1.000 31.69393 233 VAL A CA 1
ATOM 1356 C C . VAL A 1 233 ? 2.94229 -45.71556 75.09691 1.000 33.78254 233 VAL A C 1
ATOM 1357 O O . VAL A 1 233 ? 1.80854 -45.70520 75.59175 1.000 34.10363 233 VAL A O 1
ATOM 1361 N N . SER A 1 234 ? 4.02509 -45.31015 75.74810 1.000 28.73062 234 SER A N 1
ATOM 1362 C CA . SER A 1 234 ? 3.99904 -44.76698 77.09746 1.000 37.91505 234 SER A CA 1
ATOM 1363 C C . SER A 1 234 ? 4.64900 -43.38806 77.09745 1.000 33.55252 234 SER A C 1
ATOM 1364 O O . SER A 1 234 ? 5.06130 -42.86842 76.05792 1.000 38.61002 234 SER A O 1
ATOM 1367 N N . MET A 1 235 ? 4.73568 -42.79582 78.28220 1.000 49.09399 235 MET A N 1
ATOM 1368 C CA . MET A 1 235 ? 5.49521 -41.57178 78.47162 1.000 39.89132 235 MET A CA 1
ATOM 1369 C C . MET A 1 235 ? 6.90218 -41.90842 78.95577 1.000 38.54783 235 MET A C 1
ATOM 1370 O O . MET A 1 235 ? 7.16446 -42.99875 79.46777 1.000 47.16415 235 MET A O 1
ATOM 1375 N N . GLY A 1 236 ? 7.81506 -40.95797 78.77807 1.000 35.63164 236 GLY A N 1
ATOM 1376 C CA . GLY A 1 236 ? 9.20785 -41.21082 79.09094 1.000 29.91072 236 GLY A CA 1
ATOM 1377 C C . GLY A 1 236 ? 9.80388 -40.26575 80.11195 1.000 44.68114 236 GLY A C 1
ATOM 1378 O O . GLY A 1 236 ? 9.60487 -39.04936 80.03557 1.000 53.34863 236 GLY A O 1
ATOM 1379 N N . VAL A 1 237 ? 10.53660 -40.81757 81.07554 1.000 57.37669 237 VAL A N 1
ATOM 1380 C CA . VAL A 1 237 ? 11.22411 -40.01540 82.08130 1.000 52.74095 237 VAL A CA 1
ATOM 1381 C C . VAL A 1 237 ? 12.64561 -40.52963 82.27501 1.000 40.96470 237 VAL A C 1
ATOM 1382 O O . VAL A 1 237 ? 12.91470 -41.71825 82.09761 1.000 54.69892 237 VAL A O 1
ATOM 1386 N N . GLU A 1 241 ? 13.91889 -41.89801 89.20334 1.000 59.10386 241 GLU A N 1
ATOM 1387 C CA . GLU A 1 241 ? 12.75241 -41.05539 89.44049 1.000 70.30089 241 GLU A CA 1
ATOM 1388 C C . GLU A 1 241 ? 11.46137 -41.85359 89.30607 1.000 73.56219 241 GLU A C 1
ATOM 1389 O O . GLU A 1 241 ? 10.50782 -41.40688 88.66614 1.000 75.19496 241 GLU A O 1
ATOM 1395 N N . ASN A 1 242 ? 11.43650 -43.04117 89.91611 1.000 66.96239 242 ASN A N 1
ATOM 1396 C CA . ASN A 1 242 ? 10.25761 -43.89688 89.83551 1.000 64.81324 242 ASN A CA 1
ATOM 1397 C C . ASN A 1 242 ? 9.07307 -43.33364 90.60844 1.000 70.72858 242 ASN A C 1
ATOM 1398 O O . ASN A 1 242 ? 7.93359 -43.73776 90.35063 1.000 70.92331 242 ASN A O 1
ATOM 1403 N N . ASP A 1 243 ? 9.31199 -42.41236 91.54374 1.000 61.69636 243 ASP A N 1
ATOM 1404 C CA . ASP A 1 243 ? 8.20227 -41.70970 92.17704 1.000 72.79779 243 ASP A CA 1
ATOM 1405 C C . ASP A 1 243 ? 7.56429 -40.72047 91.21034 1.000 68.32193 243 ASP A C 1
ATOM 1406 O O . ASP A 1 243 ? 6.34258 -40.53048 91.22247 1.000 62.40709 243 ASP A O 1
ATOM 1411 N N . TRP A 1 244 ? 8.37663 -40.08050 90.36516 1.000 64.26144 244 TRP A N 1
ATOM 1412 C CA . TRP A 1 244 ? 7.82721 -39.21291 89.32856 1.000 65.10189 244 TRP A CA 1
ATOM 1413 C C . TRP A 1 244 ? 7.09126 -40.02554 88.26995 1.000 55.43796 244 TRP A C 1
ATOM 1414 O O . TRP A 1 244 ? 6.04587 -39.59914 87.76769 1.000 48.00422 244 TRP A O 1
ATOM 1425 N N . LYS A 1 245 ? 7.61895 -41.20138 87.92193 1.000 61.38336 245 LYS A N 1
ATOM 1426 C CA . LYS A 1 245 ? 6.88848 -42.11609 87.04981 1.000 55.21625 245 LYS A CA 1
ATOM 1427 C C . LYS A 1 245 ? 5.61995 -42.62239 87.72314 1.000 52.52086 245 LYS A C 1
ATOM 1428 O O . LYS A 1 245 ? 4.61922 -42.89500 87.04622 1.000 63.76070 245 LYS A O 1
ATOM 1434 N N . ARG A 1 246 ? 5.63406 -42.72182 89.05508 1.000 60.48974 246 ARG A N 1
ATOM 1435 C CA . ARG A 1 246 ? 4.43850 -43.12395 89.78501 1.000 46.76239 246 ARG A CA 1
ATOM 1436 C C . ARG A 1 246 ? 3.35955 -42.05114 89.71061 1.000 41.70702 246 ARG A C 1
ATOM 1437 O O . ARG A 1 246 ? 2.17589 -42.36514 89.53717 1.000 47.02078 246 ARG A O 1
ATOM 1445 N N . SER A 1 247 ? 3.74833 -40.77901 89.82965 1.000 49.67290 247 SER A N 1
ATOM 1446 C CA . SER A 1 247 ? 2.77408 -39.69750 89.72200 1.000 45.09499 247 SER A CA 1
ATOM 1447 C C . SER A 1 247 ? 2.17983 -39.62844 88.32108 1.000 56.42248 247 SER A C 1
ATOM 1448 O O . SER A 1 247 ? 0.99378 -39.31864 88.15753 1.000 49.18788 247 SER A O 1
ATOM 1451 N N . LEU A 1 248 ? 2.98571 -39.92201 87.29838 1.000 55.40090 248 LEU A N 1
ATOM 1452 C CA . LEU A 1 248 ? 2.48169 -39.87969 85.92977 1.000 41.51272 248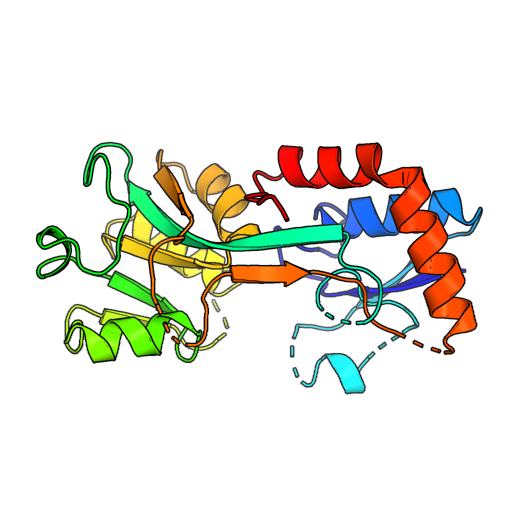 LEU A CA 1
ATOM 1453 C C . LEU A 1 248 ? 1.54830 -41.05102 85.64202 1.000 42.57101 248 LEU A C 1
ATOM 1454 O O . LEU A 1 248 ? 0.53909 -40.88564 84.94720 1.000 43.80664 248 LEU A O 1
ATOM 1459 N N . ASN A 1 249 ? 1.87280 -42.24384 86.15728 1.000 45.44950 249 ASN A N 1
ATOM 1460 C CA . ASN A 1 249 ? 0.96708 -43.38492 86.03488 1.000 40.39922 249 ASN A CA 1
ATOM 1461 C C . ASN A 1 249 ? -0.36628 -43.10447 86.70276 1.000 48.39932 249 ASN A C 1
ATOM 1462 O O . ASN A 1 249 ? -1.40664 -43.60645 86.26020 1.000 62.45819 249 ASN A O 1
ATOM 1467 N N . THR A 1 250 ? -0.35313 -42.30982 87.77081 1.000 53.56981 250 THR A N 1
ATOM 1468 C CA . THR A 1 250 ? -1.60216 -41.91106 88.40099 1.000 48.83816 250 THR A CA 1
ATOM 1469 C C . THR A 1 250 ? -2.40131 -40.99661 87.48351 1.000 35.15811 250 THR A C 1
ATOM 1470 O O . THR A 1 250 ? -3.62192 -41.14726 87.35532 1.000 43.91447 250 THR A O 1
ATOM 1474 N N . VAL A 1 251 ? -1.72253 -40.06450 86.81173 1.000 45.99291 251 VAL A N 1
ATOM 1475 C CA . VAL A 1 251 ? -2.40996 -39.14880 85.90795 1.000 40.42507 251 VAL A CA 1
ATOM 1476 C C . VAL A 1 251 ? -2.98943 -39.90309 84.71775 1.000 40.88527 251 VAL A C 1
ATOM 1477 O O . VAL A 1 251 ? -4.12786 -39.65292 84.30373 1.000 44.29535 251 VAL A O 1
ATOM 1481 N N . LEU A 1 252 ? -2.22103 -40.83703 84.14967 1.000 45.37172 252 LEU A N 1
ATOM 1482 C CA . LEU A 1 252 ? -2.72345 -41.62778 83.02976 1.000 37.42075 252 LEU A CA 1
ATOM 1483 C C . LEU A 1 252 ? -3.93118 -42.45979 83.44106 1.000 40.51252 252 LEU A C 1
ATOM 1484 O O . LEU A 1 252 ? -4.88001 -42.61971 82.66412 1.000 48.33128 252 LEU A O 1
ATOM 1489 N N . ARG A 1 253 ? -3.91488 -42.99392 84.66398 1.000 56.95551 253 ARG A N 1
ATOM 1490 C CA . ARG A 1 253 ? -5.02842 -43.81132 85.13345 1.000 49.54025 253 ARG A CA 1
ATOM 1491 C C . ARG A 1 253 ? -6.28888 -42.97586 85.32234 1.000 36.96414 253 ARG A C 1
ATOM 1492 O O . ARG A 1 253 ? -7.39825 -43.44253 85.03852 1.000 49.07874 253 ARG A O 1
ATOM 1500 N N . LYS A 1 254 ? -6.13869 -41.73731 85.79383 1.000 46.01996 254 LYS A N 1
ATOM 1501 C CA . LYS A 1 254 ? -7.29571 -40.89094 86.06816 1.000 40.23287 254 LYS A CA 1
ATOM 1502 C C . LYS A 1 254 ? -7.88161 -40.31103 84.78501 1.000 43.92254 254 LYS A C 1
ATOM 1503 O O . LYS A 1 254 ? -9.06101 -40.51716 84.47902 1.000 51.33735 254 LYS A O 1
ATOM 1509 N N . ARG A 1 255 ? -7.06742 -39.57878 84.02086 1.000 52.90769 255 ARG A N 1
ATOM 1510 C CA . ARG A 1 255 ? -7.51928 -38.89955 82.81216 1.000 50.52120 255 ARG A CA 1
ATOM 1511 C C . ARG A 1 255 ? -7.46994 -39.79220 81.57752 1.000 39.91786 255 ARG A C 1
ATOM 1512 O O . ARG A 1 255 ? -7.19100 -39.29924 80.47526 1.000 47.95981 255 ARG A O 1
ATOM 1520 N N . LYS A 1 256 ? -7.73969 -41.09197 81.72931 1.000 47.57426 256 LYS A N 1
ATOM 1521 C CA . LYS A 1 256 ? -7.67989 -41.99725 80.58567 1.000 47.68360 256 LYS A CA 1
ATOM 1522 C C . LYS A 1 256 ? -8.73808 -41.65101 79.54563 1.000 43.67043 256 LYS A C 1
ATOM 1523 O O . LYS A 1 256 ? -8.45159 -41.62764 78.34317 1.000 48.05319 256 LYS A O 1
ATOM 1529 N N . ALA A 1 257 ? -9.96631 -41.37259 79.98946 1.000 47.34198 257 ALA A N 1
ATOM 1530 C CA . ALA A 1 257 ? -11.04090 -41.06511 79.05137 1.000 48.54790 257 ALA A CA 1
ATOM 1531 C C . ALA A 1 257 ? -10.76819 -39.78109 78.28016 1.000 49.84018 257 ALA A C 1
ATOM 1532 O O . ALA A 1 257 ? -11.16518 -39.66144 77.11549 1.000 51.49182 257 ALA A O 1
ATOM 1534 N N . ASP A 1 258 ? -10.09567 -38.81354 78.90553 1.000 43.01929 258 ASP A N 1
ATOM 1535 C CA . ASP A 1 258 ? -9.78161 -37.56577 78.21866 1.000 47.29935 258 ASP A CA 1
ATOM 1536 C C . ASP A 1 258 ? -8.62969 -37.74292 77.23693 1.000 50.09962 258 ASP A C 1
ATOM 1537 O O . ASP A 1 258 ? -8.66132 -37.18843 76.13250 1.000 50.14929 258 ASP A O 1
ATOM 1542 N N . ILE A 1 259 ? -7.60644 -38.50777 77.62207 1.000 38.09348 259 ILE A N 1
ATOM 1543 C CA . ILE A 1 259 ? -6.47978 -38.74564 76.72590 1.000 44.25333 259 ILE A CA 1
ATOM 1544 C C . ILE A 1 259 ? -6.91433 -39.58956 75.53459 1.000 40.82288 259 ILE A C 1
ATOM 1545 O O . ILE A 1 259 ? -6.52999 -39.31789 74.39032 1.000 44.26855 259 ILE A O 1
ATOM 1550 N N . GLU A 1 260 ? -7.73006 -40.61843 75.77948 1.000 45.67748 260 GLU A N 1
ATOM 1551 C CA . GLU A 1 260 ? -8.19504 -41.46960 74.68972 1.000 42.10853 260 GLU A CA 1
ATOM 1552 C C . GLU A 1 260 ? -9.09073 -40.70798 73.72172 1.000 37.02212 260 GLU A C 1
ATOM 1553 O O . GLU A 1 260 ? -9.07564 -40.98754 72.51805 1.000 43.79835 260 GLU A O 1
ATOM 1559 N N . ALA A 1 261 ? -9.87023 -39.74523 74.21996 1.000 33.32459 261 ALA A N 1
ATOM 1560 C CA . ALA A 1 261 ? -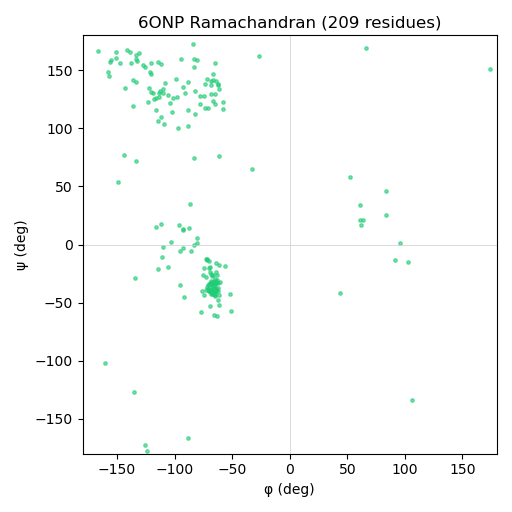10.70337 -38.94277 73.33134 1.000 22.99849 261 ALA A CA 1
ATOM 1561 C C . ALA A 1 261 ? -9.86245 -38.05311 72.42614 1.000 28.10479 261 ALA A C 1
ATOM 1562 O O . ALA A 1 261 ? -10.25963 -37.77693 71.28833 1.000 31.76838 261 ALA A O 1
ATOM 1564 N N . VAL A 1 262 ? -8.70700 -37.59354 72.91047 1.000 27.20374 262 VAL A N 1
ATOM 1565 C CA . VAL A 1 262 ? -7.82200 -36.78576 72.07765 1.000 32.69987 262 VAL A CA 1
ATOM 1566 C C . VAL A 1 262 ? -7.20504 -37.63762 70.97599 1.000 28.47463 262 VAL A C 1
ATOM 1567 O O . VAL A 1 262 ? -7.07109 -37.19326 69.82933 1.000 26.97411 262 VAL A O 1
ATOM 1571 N N . LEU A 1 263 ? -6.82703 -38.87645 71.30226 1.000 32.18661 263 LEU A N 1
ATOM 1572 C CA . LEU A 1 263 ? -6.25312 -39.76557 70.29733 1.000 24.50645 263 LEU A CA 1
ATOM 1573 C C . LEU A 1 263 ? -7.26004 -40.08175 69.19882 1.000 31.27231 263 LEU A C 1
ATOM 1574 O O . LEU A 1 263 ? -6.89702 -40.16955 68.02001 1.000 30.62020 263 LEU A O 1
ATOM 1579 N N . ARG A 1 264 ? -8.53290 -40.25093 69.56358 1.000 26.06152 264 ARG A N 1
ATOM 1580 C CA . ARG A 1 264 ? -9.54949 -40.55552 68.56135 1.000 30.98338 264 ARG A CA 1
ATOM 1581 C C . ARG A 1 264 ? -9.83848 -39.34893 67.67739 1.000 27.22590 264 ARG A C 1
ATOM 1582 O O . ARG A 1 264 ? -10.10414 -39.50167 66.47953 1.000 29.80943 264 ARG A O 1
ATOM 1590 N N . GLU A 1 265 ? -9.78752 -38.14189 68.24728 1.000 23.86892 265 GLU A N 1
ATOM 1591 C CA . GLU A 1 265 ? -10.02275 -36.93929 67.45488 1.000 27.67407 265 GLU A CA 1
ATOM 1592 C C . GLU A 1 265 ? -8.96543 -36.76582 66.37167 1.000 27.11250 265 GLU A C 1
ATOM 1593 O O . GLU A 1 265 ? -9.25440 -36.21110 65.30497 1.000 28.25070 265 GLU A O 1
ATOM 1599 N N . TYR A 1 266 ? -7.74297 -37.23794 66.61890 1.000 28.55281 266 TYR A N 1
ATOM 1600 C CA . TYR A 1 266 ? -6.65565 -37.15048 65.65400 1.000 23.76334 266 TYR A CA 1
ATOM 1601 C C . TYR A 1 266 ? -6.49335 -38.43171 64.83973 1.000 26.31446 266 TYR A C 1
ATOM 1602 O O . TYR A 1 266 ? -5.44182 -38.63725 64.22326 1.000 30.06325 266 TYR A O 1
ATOM 1611 N N . GLU A 1 267 ? -7.51017 -39.29786 64.83721 1.000 27.28453 267 GLU A N 1
ATOM 1612 C CA . GLU A 1 267 ? -7.54190 -40.50507 64.00623 1.000 26.81396 267 GLU A CA 1
ATOM 1613 C C . GLU A 1 267 ? -6.40283 -41.46839 64.33448 1.000 29.05217 267 GLU A C 1
ATOM 1614 O O . GLU A 1 267 ? -5.89152 -42.16255 63.45153 1.000 22.28872 267 GLU A O 1
ATOM 1620 N N . VAL A 1 268 ? -5.99901 -41.52966 65.59947 1.000 19.62231 268 VAL A N 1
ATOM 1621 C CA . VAL A 1 268 ? -4.93955 -42.44439 66.01875 1.000 20.19087 268 VAL A CA 1
ATOM 1622 C C . VAL A 1 268 ? -5.51950 -43.84907 66.13251 1.000 21.18040 268 VAL A C 1
ATOM 1623 O O . VAL A 1 268 ? -6.46992 -44.06359 66.89898 1.000 26.68058 268 VAL A O 1
ATOM 1627 N N . PRO A 1 269 ? -4.99481 -44.82771 65.39313 1.000 24.30053 269 PRO A N 1
ATOM 1628 C CA . PRO A 1 269 ? -5.48820 -46.20896 65.52429 1.000 28.89408 269 PRO A CA 1
ATOM 1629 C C . PRO A 1 269 ? -5.19324 -46.75305 66.91460 1.000 27.56221 269 PRO A C 1
ATOM 1630 O O . PRO A 1 269 ? -4.03743 -46.81279 67.34036 1.000 26.95504 269 PRO A O 1
ATOM 1634 N N . LEU A 1 270 ? -6.24733 -47.14607 67.62293 1.000 22.93185 270 LEU A N 1
ATOM 1635 C CA . LEU A 1 270 ? -6.14248 -47.64482 68.98703 1.000 24.07032 270 LEU A CA 1
ATOM 1636 C C . LEU A 1 270 ? -6.45053 -49.13494 69.01078 1.000 43.06567 270 LEU A C 1
ATOM 1637 O O . LEU A 1 270 ? -7.46229 -49.57467 68.45361 1.000 44.31680 270 LEU A O 1
ATOM 1642 N N . LEU A 1 271 ? -5.57971 -49.90285 69.65652 1.000 49.47930 271 LEU A N 1
ATOM 1643 C CA . LEU A 1 271 ? -5.70666 -51.34798 69.75022 1.000 44.14229 271 LEU A CA 1
ATOM 1644 C C . LEU A 1 271 ? -5.95378 -51.75757 71.19674 1.000 51.65622 271 LEU A C 1
ATOM 1645 O O . LEU A 1 271 ? -5.61401 -51.03572 72.13816 1.000 51.75940 271 LEU A O 1
ATOM 1650 N N . ALA A 1 272 ? -6.55155 -52.93384 71.36440 1.000 51.30789 272 ALA A N 1
ATOM 1651 C CA . ALA A 1 272 ? -6.82391 -53.45465 72.69343 1.000 48.54316 272 ALA A CA 1
ATOM 1652 C C . ALA A 1 272 ? -5.59599 -54.17379 73.24930 1.000 56.05120 272 ALA A C 1
ATOM 1653 O O . ALA A 1 272 ? -4.59733 -54.38583 72.55590 1.000 58.08468 272 ALA A O 1
ATOM 1655 N N . GLU A 1 273 ? -5.68510 -54.54825 74.52418 1.000 59.44109 273 GLU A N 1
ATOM 1656 C CA . GLU A 1 273 ? -4.61194 -55.25471 75.22497 1.000 62.77216 273 GLU A CA 1
ATOM 1657 C C . GLU A 1 273 ? -3.29673 -54.48099 75.18042 1.000 64.24420 273 GLU A C 1
ATOM 1658 O O . GLU A 1 273 ? -2.63491 -54.30288 76.20327 1.000 62.09831 273 GLU A O 1
#

Secondary structure (DSSP, 8-state):
-EEEEE-SEETTTEETTS-SHHHHHHHHHHHHTT--EEEEE----HHHH---BBS------SEEEEEEEEEETTTSTT---TT-GGGGGS-EEEETT-THHHHHHHTT--STTEEEE----SSHHHHHHHHHHTTS-SEEEEEHHHHHHHHHHSSS-EEEEE--S----SEEEE--B--HHHHHHHHHHHHHTHHHHHHHHHHTT------

Sequence (211 aa):
VLRVCSDPGNMPFSERKGGGFENKIAQIVADELKVKLRYYWLTQGFVRNTCDLIIGTATNPYYRSAYVLVARKGELADLKRLDDPRLKDRQIGIIAGTPPSNRLSELKLVGERIHAYAPKHQTVAAEVIADLAEKKIDVAILWGPAAGWLAKQSGVPMDVVPLLHEPPPLTFRVSMGVENDWKRSLNTVLRKRKADIEAVLREYEVPLLAE

Foldseek 3Di:
DQEEEDEQQDPCQAHPVQNHLVSVVQVLLQVVVVHDYDYDYDHDVSPVVTGFKYAKDAAPFLFKAFWKKKFFPPPDPPDAAPLDVVCQPWQEEEAPPDPCVVVCVVNVVDDDSYHHHYCVDRGRLLVQLLCRLVPVGGMYTGTQLHNQLSVVVNPGHMDIHGHDPDDVGGMGGIHMDGPVVVSVSVNVSSVPCSVVSVVSSVVSRRDGDDD